Protein AF-A0A852JL37-F1 (afdb_monomer)

Structure (mmCIF, N/CA/C/O backbone):
data_AF-A0A852JL37-F1
#
_entry.id   AF-A0A852JL37-F1
#
loop_
_atom_site.group_PDB
_atom_site.id
_atom_site.type_symbol
_atom_site.label_atom_id
_atom_site.label_alt_id
_atom_site.label_comp_id
_atom_site.label_asym_id
_atom_site.label_entity_id
_atom_site.label_seq_id
_atom_site.pdbx_PDB_ins_code
_atom_site.Cartn_x
_atom_site.Cartn_y
_atom_site.Cartn_z
_atom_site.occupancy
_atom_site.B_iso_or_equiv
_atom_site.auth_seq_id
_atom_site.auth_comp_id
_atom_site.auth_asym_id
_atom_site.auth_atom_id
_atom_site.pdbx_PDB_model_num
ATOM 1 N N . ARG A 1 1 ? -36.881 -1.400 17.972 1.00 36.53 1 ARG A N 1
ATOM 2 C CA . ARG A 1 1 ? -36.675 -1.519 16.502 1.00 36.53 1 ARG A CA 1
ATOM 3 C C . ARG A 1 1 ? -35.227 -1.237 16.057 1.00 36.53 1 ARG A C 1
ATOM 5 O O . ARG A 1 1 ? -34.769 -1.927 15.163 1.00 36.53 1 ARG A O 1
ATOM 12 N N . ALA A 1 2 ? -34.463 -0.344 16.707 1.00 39.44 2 ALA A N 1
ATOM 13 C CA . ALA A 1 2 ? -33.041 -0.106 16.383 1.00 39.44 2 ALA A CA 1
ATOM 14 C C . ALA A 1 2 ? -32.060 -1.233 16.801 1.00 39.44 2 ALA A C 1
ATOM 16 O O . ALA A 1 2 ? -30.990 -1.357 16.216 1.00 39.44 2 ALA A O 1
ATOM 17 N N . ALA A 1 3 ? -32.424 -2.080 17.773 1.00 40.41 3 ALA A N 1
ATOM 18 C CA . ALA A 1 3 ? -31.550 -3.147 18.280 1.00 40.41 3 ALA A CA 1
ATOM 19 C C . ALA A 1 3 ? -31.385 -4.344 17.316 1.00 40.41 3 ALA A C 1
ATOM 21 O O . ALA A 1 3 ? -30.333 -4.973 17.297 1.00 40.41 3 ALA A O 1
ATOM 22 N N . VAL A 1 4 ? -32.386 -4.627 16.472 1.00 38.88 4 VAL A N 1
ATOM 23 C CA . VAL A 1 4 ? -32.347 -5.762 15.523 1.00 38.88 4 VAL A CA 1
ATOM 24 C C . VAL A 1 4 ? -31.473 -5.445 14.301 1.00 38.88 4 VAL A C 1
ATOM 26 O O . VAL A 1 4 ? -30.804 -6.325 13.769 1.00 38.88 4 VAL A O 1
ATOM 29 N N . ALA A 1 5 ? -31.371 -4.169 13.912 1.00 42.09 5 ALA A N 1
ATOM 30 C CA . ALA A 1 5 ? -30.506 -3.733 12.812 1.00 42.09 5 ALA A CA 1
ATOM 31 C C . ALA A 1 5 ? -29.001 -3.877 13.115 1.00 42.09 5 ALA A C 1
ATOM 33 O O . ALA A 1 5 ? -28.182 -3.803 12.206 1.00 42.09 5 ALA A O 1
ATOM 34 N N . ALA A 1 6 ? -28.625 -4.087 14.379 1.00 45.59 6 ALA A N 1
ATOM 35 C CA . ALA A 1 6 ? -27.233 -4.151 14.813 1.00 45.59 6 ALA A CA 1
ATOM 36 C C . ALA A 1 6 ? -26.686 -5.585 14.977 1.00 45.59 6 ALA A C 1
ATOM 38 O O . ALA A 1 6 ? -25.529 -5.746 15.380 1.00 45.59 6 ALA A O 1
ATOM 39 N N . MET A 1 7 ? -27.505 -6.600 14.666 1.00 40.81 7 MET A N 1
ATOM 40 C CA . MET A 1 7 ? -27.108 -8.016 14.591 1.00 40.81 7 MET A CA 1
ATOM 41 C C . MET A 1 7 ? -26.653 -8.430 13.185 1.00 40.81 7 MET A C 1
ATOM 43 O O . MET A 1 7 ? -25.938 -9.414 13.028 1.00 40.81 7 MET A O 1
ATOM 47 N N . VAL A 1 8 ? -27.023 -7.658 12.162 1.00 46.69 8 VAL A N 1
ATOM 48 C CA . VAL A 1 8 ? -26.608 -7.891 10.779 1.00 46.69 8 VAL A CA 1
ATOM 49 C C . VAL A 1 8 ? -25.359 -7.050 10.537 1.00 46.69 8 VAL A C 1
ATOM 51 O O . VAL A 1 8 ? -25.409 -5.821 10.588 1.00 46.69 8 VAL A O 1
ATOM 54 N N . GLY A 1 9 ? -24.212 -7.703 10.325 1.00 53.50 9 GLY A N 1
ATOM 55 C CA . GLY A 1 9 ? -23.002 -7.015 9.869 1.00 53.50 9 GLY A CA 1
ATOM 56 C C . GLY A 1 9 ? -23.312 -6.157 8.633 1.00 53.50 9 GLY A C 1
ATOM 57 O O . GLY A 1 9 ? -24.260 -6.464 7.909 1.00 53.50 9 GLY A O 1
ATOM 58 N N . PRO A 1 10 ? -22.555 -5.077 8.368 1.00 57.19 10 PRO A N 1
ATOM 59 C CA . PRO A 1 10 ? -22.881 -4.158 7.283 1.00 57.19 10 PRO A CA 1
ATOM 60 C C . PRO A 1 10 ? -23.116 -4.930 5.979 1.00 57.19 10 PRO A C 1
ATOM 62 O O . PRO A 1 10 ? -22.285 -5.752 5.569 1.00 57.19 10 PRO A O 1
ATOM 65 N N . GLY A 1 11 ? -24.268 -4.691 5.345 1.00 60.97 11 GLY A N 1
ATOM 66 C CA . GLY A 1 11 ? -24.626 -5.331 4.078 1.00 60.97 11 GLY A CA 1
ATOM 67 C C . GLY A 1 11 ? -23.532 -5.111 3.027 1.00 60.97 11 GLY A C 1
ATOM 68 O O . GLY A 1 11 ? -22.741 -4.171 3.140 1.00 60.97 11 GLY A O 1
ATOM 69 N N . ALA A 1 12 ? -23.464 -5.963 2.001 1.00 62.88 12 ALA A N 1
ATOM 70 C CA . ALA A 1 12 ? -22.441 -5.865 0.950 1.00 62.88 12 ALA A CA 1
ATOM 71 C C . ALA A 1 12 ? -22.336 -4.438 0.367 1.00 62.88 12 ALA A C 1
ATOM 73 O O . ALA A 1 12 ? -21.237 -3.922 0.183 1.00 62.88 12 ALA A O 1
ATOM 74 N N . LEU A 1 13 ? -23.472 -3.747 0.222 1.00 66.38 13 LEU A N 1
ATOM 75 C CA . LEU A 1 13 ? -23.543 -2.352 -0.219 1.00 66.38 13 LEU A CA 1
ATOM 76 C C . LEU A 1 13 ? -22.889 -1.356 0.761 1.00 66.38 13 LEU A C 1
ATOM 78 O O . LEU A 1 13 ? -22.204 -0.427 0.341 1.00 66.38 13 LEU A O 1
ATOM 82 N N . GLN A 1 14 ? -23.056 -1.539 2.075 1.00 68.62 14 GLN A N 1
ATOM 83 C CA . GLN A 1 14 ? -22.378 -0.714 3.086 1.00 68.62 14 GLN A CA 1
ATOM 84 C C . GLN A 1 14 ? -20.876 -1.001 3.147 1.00 68.62 14 GLN A C 1
ATOM 86 O O . GLN A 1 14 ? -20.100 -0.081 3.392 1.00 68.62 14 GLN A O 1
ATOM 91 N N . ARG A 1 15 ? -20.456 -2.252 2.916 1.00 71.12 15 ARG A N 1
ATOM 92 C CA . ARG A 1 15 ? -19.035 -2.610 2.791 1.00 71.12 15 ARG A CA 1
ATOM 93 C C . ARG A 1 15 ? -18.413 -1.992 1.539 1.00 71.12 15 ARG A C 1
ATOM 95 O O . ARG A 1 15 ? -17.358 -1.381 1.652 1.00 71.12 15 ARG A O 1
ATOM 102 N N . ALA A 1 16 ? -19.097 -2.044 0.397 1.00 72.06 16 ALA A N 1
ATOM 103 C CA . ALA A 1 16 ? -18.641 -1.432 -0.852 1.00 72.06 16 ALA A CA 1
ATOM 104 C C . ALA A 1 16 ? -18.516 0.097 -0.747 1.00 72.06 16 ALA A C 1
ATOM 106 O O . ALA A 1 16 ? -17.517 0.668 -1.173 1.00 72.06 16 ALA A O 1
ATOM 107 N N . ARG A 1 17 ? -19.463 0.766 -0.074 1.00 79.12 17 ARG A N 1
ATOM 108 C CA . ARG A 1 17 ? -19.390 2.215 0.192 1.00 79.12 17 ARG A CA 1
ATOM 109 C C . ARG A 1 17 ? -18.148 2.638 0.975 1.00 79.12 17 ARG A C 1
ATOM 111 O O . ARG A 1 17 ? -17.781 3.809 0.913 1.00 79.12 17 ARG A O 1
ATOM 118 N N . ARG A 1 18 ? -17.484 1.719 1.692 1.00 79.81 18 ARG A N 1
ATOM 119 C CA . ARG A 1 18 ? -16.237 2.047 2.394 1.00 79.81 18 ARG A CA 1
ATOM 120 C C . ARG A 1 18 ? -15.115 2.412 1.430 1.00 79.81 18 ARG A C 1
ATOM 122 O O . ARG A 1 18 ? -14.348 3.311 1.760 1.00 79.81 18 ARG A O 1
ATOM 129 N N . LEU A 1 19 ? -15.076 1.777 0.258 1.00 85.06 19 LEU A N 1
ATOM 130 C CA . LEU A 1 19 ? -14.076 2.012 -0.786 1.00 85.06 19 LEU A CA 1
ATOM 131 C C . LEU A 1 19 ? -14.217 3.392 -1.435 1.00 85.06 19 LEU A C 1
ATOM 133 O O . LEU A 1 19 ? -13.226 3.972 -1.856 1.00 85.06 19 LEU A O 1
ATOM 137 N N . CYS A 1 20 ? -15.433 3.940 -1.471 1.00 86.31 20 CYS A N 1
ATOM 138 C CA . CYS A 1 20 ? -15.702 5.261 -2.043 1.00 86.31 20 CYS A CA 1
ATOM 139 C C . CYS A 1 20 ? -15.251 6.422 -1.140 1.00 86.31 20 CYS A C 1
ATOM 141 O O . CYS A 1 20 ? -15.388 7.583 -1.519 1.00 86.31 20 CYS A O 1
ATOM 143 N N . HIS A 1 21 ? -14.756 6.142 0.068 1.00 93.19 21 HIS A N 1
ATOM 144 C CA . HIS A 1 21 ? -14.154 7.167 0.910 1.00 93.19 21 HIS A CA 1
ATOM 145 C C . HIS A 1 21 ? -12.790 7.578 0.342 1.00 93.19 21 HIS A C 1
ATOM 147 O O . HIS A 1 21 ? -12.051 6.745 -0.181 1.00 93.19 21 HIS A O 1
ATOM 153 N N . TRP A 1 22 ? -12.438 8.858 0.479 1.00 94.88 22 TRP A N 1
ATOM 154 C CA . TRP A 1 22 ? -11.210 9.418 -0.095 1.00 94.88 22 TRP A CA 1
ATOM 155 C C . TRP A 1 22 ? -9.950 8.663 0.350 1.00 94.88 22 TRP A C 1
ATOM 157 O O . TRP A 1 22 ? -9.051 8.455 -0.453 1.00 94.88 22 TRP A O 1
ATOM 167 N N . GLY A 1 23 ? -9.904 8.201 1.605 1.00 95.25 23 GLY A N 1
ATOM 168 C CA . GLY A 1 23 ? -8.757 7.471 2.149 1.00 95.25 23 GLY A CA 1
ATOM 169 C C . GLY A 1 23 ? -8.463 6.182 1.372 1.00 95.25 23 GLY A C 1
ATOM 170 O O . GLY A 1 23 ? -7.384 6.076 0.790 1.00 95.25 23 GLY A O 1
ATOM 171 N N . PRO A 1 24 ? -9.413 5.229 1.300 1.00 95.56 24 PRO A N 1
ATOM 172 C CA . PRO A 1 24 ? -9.244 4.041 0.479 1.00 95.56 24 PRO A CA 1
ATOM 173 C C . PRO A 1 24 ? -9.043 4.291 -1.004 1.00 95.56 24 PRO A C 1
ATOM 175 O O . PRO A 1 24 ? -8.209 3.627 -1.612 1.00 95.56 24 PRO A O 1
ATOM 178 N N . ALA A 1 25 ? -9.753 5.265 -1.574 1.00 95.56 25 ALA A N 1
ATOM 179 C CA . ALA A 1 25 ? -9.581 5.620 -2.975 1.00 95.56 25 ALA A CA 1
ATOM 180 C C . ALA A 1 25 ? -8.136 6.057 -3.273 1.00 95.56 25 ALA A C 1
ATOM 182 O O . ALA A 1 25 ? -7.526 5.556 -4.213 1.00 95.56 25 ALA A O 1
ATOM 183 N N . VAL A 1 26 ? -7.559 6.930 -2.438 1.00 96.56 26 VAL A N 1
ATOM 184 C CA . VAL A 1 26 ? -6.172 7.395 -2.591 1.00 96.56 26 VAL A CA 1
ATOM 185 C C . VAL A 1 26 ? -5.177 6.259 -2.354 1.00 96.56 26 VAL A C 1
ATOM 187 O O . VAL A 1 26 ? -4.271 6.079 -3.162 1.00 96.56 26 VAL A O 1
ATOM 190 N N . ALA A 1 27 ? -5.348 5.465 -1.293 1.00 96.38 27 ALA A N 1
ATOM 191 C CA . ALA A 1 27 ? -4.437 4.360 -0.990 1.00 96.38 27 ALA A CA 1
ATOM 192 C C . ALA A 1 27 ? -4.386 3.331 -2.133 1.00 96.38 27 ALA A C 1
ATOM 194 O O . ALA A 1 27 ? -3.305 2.948 -2.579 1.00 96.38 27 ALA A O 1
ATOM 195 N N . LEU A 1 28 ? -5.550 2.929 -2.654 1.00 96.81 28 LEU A N 1
ATOM 196 C CA . LEU A 1 28 ? -5.641 1.995 -3.776 1.00 96.81 28 LEU A CA 1
ATOM 197 C C . LEU A 1 28 ? -5.102 2.599 -5.075 1.00 96.81 28 LEU A C 1
ATOM 199 O O . LEU A 1 28 ? -4.439 1.891 -5.827 1.00 96.81 28 LEU A O 1
ATOM 203 N N . ALA A 1 29 ? -5.327 3.893 -5.324 1.00 97.25 29 ALA A N 1
ATOM 204 C CA . ALA A 1 29 ? -4.766 4.577 -6.486 1.00 97.25 29 ALA A CA 1
ATOM 205 C C . ALA A 1 29 ? -3.231 4.607 -6.445 1.00 97.25 29 ALA A C 1
ATOM 207 O O . ALA A 1 29 ? -2.596 4.301 -7.449 1.00 97.25 29 ALA A O 1
ATOM 208 N N . VAL A 1 30 ? -2.626 4.904 -5.290 1.00 97.94 30 VAL A N 1
ATOM 209 C CA . VAL A 1 30 ? -1.162 4.886 -5.128 1.00 97.94 30 VAL A CA 1
ATOM 210 C C . VAL A 1 30 ? -0.605 3.481 -5.349 1.00 97.94 30 VAL A C 1
ATOM 212 O O . VAL A 1 30 ? 0.342 3.322 -6.116 1.00 97.94 30 VAL A O 1
ATOM 215 N N . VAL A 1 31 ? -1.211 2.453 -4.741 1.00 97.69 31 VAL A N 1
ATOM 216 C CA . VAL A 1 31 ? -0.789 1.057 -4.948 1.00 97.69 31 VAL A CA 1
ATOM 217 C C . VAL A 1 31 ? -0.899 0.676 -6.423 1.00 97.69 31 VAL A C 1
ATOM 219 O O . VAL A 1 31 ? 0.049 0.115 -6.970 1.00 97.69 31 VAL A O 1
ATOM 222 N N . ALA A 1 32 ? -2.009 1.012 -7.085 1.00 97.44 32 ALA A N 1
ATOM 223 C CA . ALA A 1 32 ? -2.225 0.709 -8.495 1.00 97.44 32 ALA A CA 1
ATOM 224 C C . ALA A 1 32 ? -1.207 1.414 -9.402 1.00 97.44 32 ALA A C 1
ATOM 226 O O . ALA A 1 32 ? -0.603 0.760 -10.243 1.00 97.44 32 ALA A O 1
ATOM 227 N N . VAL A 1 33 ? -0.966 2.715 -9.209 1.00 98.25 33 VAL A N 1
ATOM 228 C CA . VAL A 1 33 ? -0.002 3.478 -10.018 1.00 98.25 33 VAL A CA 1
ATOM 229 C C . VAL A 1 33 ? 1.419 2.958 -9.811 1.00 98.25 33 VAL A C 1
ATOM 231 O O . VAL A 1 33 ? 2.106 2.669 -10.786 1.00 98.25 33 VAL A O 1
ATOM 234 N N . CYS A 1 34 ? 1.866 2.785 -8.565 1.00 98.25 34 CYS A N 1
ATOM 235 C CA . CYS A 1 34 ? 3.219 2.304 -8.290 1.00 98.25 34 CYS A CA 1
ATOM 236 C C . CYS A 1 34 ? 3.440 0.880 -8.821 1.00 98.25 34 CYS A C 1
ATOM 238 O O . CYS A 1 34 ? 4.458 0.621 -9.457 1.00 98.25 34 CYS A O 1
ATOM 240 N N . SER A 1 35 ? 2.497 -0.040 -8.591 1.00 97.56 35 SER A N 1
ATOM 241 C CA . SER A 1 35 ? 2.636 -1.434 -9.042 1.00 97.56 35 SER A CA 1
ATOM 242 C C . SER A 1 35 ? 2.526 -1.569 -10.559 1.00 97.56 35 SER A C 1
ATOM 244 O O . SER A 1 35 ? 3.380 -2.213 -11.163 1.00 97.56 35 SER A O 1
ATOM 246 N N . ALA A 1 36 ? 1.544 -0.925 -11.198 1.00 97.44 36 ALA A N 1
ATOM 247 C CA . ALA A 1 36 ? 1.359 -1.016 -12.644 1.00 97.44 36 ALA A CA 1
ATOM 248 C C . ALA A 1 36 ? 2.539 -0.408 -13.408 1.00 97.44 36 ALA A C 1
ATOM 250 O O . ALA A 1 36 ? 3.038 -1.033 -14.341 1.00 97.44 36 ALA A O 1
ATOM 251 N N . THR A 1 37 ? 3.032 0.764 -12.989 1.00 97.62 37 THR A N 1
ATOM 252 C CA . THR A 1 37 ? 4.205 1.377 -13.625 1.00 97.62 37 THR A CA 1
ATOM 253 C C . THR A 1 37 ? 5.457 0.537 -13.384 1.00 97.62 37 THR A C 1
ATOM 255 O O . THR A 1 37 ? 6.219 0.326 -14.317 1.00 97.62 37 THR A O 1
ATOM 258 N N . ALA A 1 38 ? 5.665 -0.019 -12.181 1.00 97.56 38 ALA A N 1
ATOM 259 C CA . ALA A 1 38 ? 6.830 -0.872 -11.913 1.00 97.56 38 ALA A CA 1
ATOM 260 C C . ALA A 1 38 ? 6.799 -2.170 -12.734 1.00 97.56 38 ALA A C 1
ATOM 262 O O . ALA A 1 38 ? 7.832 -2.611 -13.230 1.00 97.56 38 ALA A O 1
ATOM 263 N N . MET A 1 39 ? 5.617 -2.768 -12.906 1.00 96.06 39 MET A N 1
ATOM 264 C CA . MET A 1 39 ? 5.428 -3.938 -13.763 1.00 96.06 39 MET A CA 1
ATOM 265 C C . MET A 1 39 ? 5.637 -3.606 -15.242 1.00 96.06 39 MET A C 1
ATOM 267 O O . MET A 1 39 ? 6.244 -4.404 -15.950 1.00 96.06 39 MET A O 1
ATOM 271 N N . ALA A 1 40 ? 5.161 -2.448 -15.708 1.00 94.69 40 ALA A N 1
ATOM 272 C CA . ALA A 1 40 ? 5.384 -1.990 -17.076 1.00 94.69 40 ALA A CA 1
ATOM 273 C C . ALA A 1 40 ? 6.876 -1.743 -17.342 1.00 94.69 40 ALA A C 1
ATOM 275 O O . ALA A 1 40 ? 7.410 -2.268 -18.316 1.00 94.69 40 ALA A O 1
ATOM 276 N N . ASP A 1 41 ? 7.563 -1.040 -16.439 1.00 93.94 41 ASP A N 1
ATOM 277 C CA . ASP A 1 41 ? 9.006 -0.805 -16.522 1.00 93.94 41 ASP A CA 1
ATOM 278 C C . ASP A 1 41 ? 9.780 -2.128 -16.529 1.00 93.94 41 ASP A C 1
ATOM 280 O O . ASP A 1 41 ? 10.600 -2.349 -17.420 1.00 93.94 41 ASP A O 1
ATOM 284 N N . ALA A 1 42 ? 9.451 -3.054 -15.621 1.00 93.06 42 ALA A N 1
ATOM 285 C CA . ALA A 1 42 ? 10.048 -4.388 -15.561 1.00 93.06 42 ALA A CA 1
ATOM 286 C C . ALA A 1 42 ? 9.813 -5.230 -16.826 1.00 93.06 42 ALA A C 1
ATOM 288 O O . ALA A 1 42 ? 10.706 -5.964 -17.235 1.00 93.06 42 ALA A O 1
ATOM 289 N N . ALA A 1 43 ? 8.628 -5.150 -17.436 1.00 91.25 43 ALA A N 1
ATOM 290 C CA . ALA A 1 43 ? 8.273 -5.974 -18.590 1.00 91.25 43 ALA A CA 1
ATOM 291 C C . ALA A 1 43 ? 8.780 -5.412 -19.926 1.00 91.25 43 ALA A C 1
ATOM 293 O O . ALA A 1 43 ? 9.030 -6.186 -20.849 1.00 91.25 43 ALA A O 1
ATOM 294 N N . LEU A 1 44 ? 8.883 -4.085 -20.051 1.00 89.06 44 LEU A N 1
ATOM 295 C CA . LEU A 1 44 ? 9.105 -3.420 -21.338 1.00 89.06 44 LEU A CA 1
ATOM 296 C C . LEU A 1 44 ? 10.506 -2.827 -21.497 1.00 89.06 44 LEU A C 1
ATOM 298 O O . LEU A 1 44 ? 11.047 -2.846 -22.602 1.00 89.06 44 LEU A O 1
ATOM 302 N N . TRP A 1 45 ? 11.078 -2.263 -20.431 1.00 86.56 45 TRP A N 1
ATOM 303 C CA . TRP A 1 45 ? 12.257 -1.388 -20.540 1.00 86.56 45 TRP A CA 1
ATOM 304 C C . TRP A 1 45 ? 13.404 -1.746 -19.605 1.00 86.56 45 TRP A C 1
ATOM 306 O O . TRP A 1 45 ? 14.520 -1.253 -19.795 1.00 86.56 45 TRP A O 1
ATOM 316 N N . TYR A 1 46 ? 13.140 -2.577 -18.608 1.00 85.06 46 TYR A N 1
ATOM 317 C CA . TYR A 1 46 ? 14.122 -3.077 -17.665 1.00 85.06 46 TYR A CA 1
ATOM 318 C C . TYR A 1 46 ? 14.376 -4.579 -17.874 1.00 85.06 46 TYR A C 1
ATOM 320 O O . TYR A 1 46 ? 13.915 -5.164 -18.850 1.00 85.06 46 TYR A O 1
ATOM 328 N N . TRP A 1 47 ? 15.198 -5.164 -16.996 1.00 81.94 47 TRP A N 1
ATOM 329 C CA . TRP A 1 47 ? 15.751 -6.520 -17.043 1.00 81.94 47 TRP A CA 1
ATOM 330 C C . TRP A 1 47 ? 14.852 -7.542 -17.777 1.00 81.94 47 TRP A C 1
ATOM 332 O O . TRP A 1 47 ? 13.783 -7.883 -17.267 1.00 81.94 47 TRP A O 1
ATOM 342 N N . PRO A 1 48 ? 15.299 -8.086 -18.930 1.00 84.62 48 PRO A N 1
ATOM 343 C CA . PRO A 1 48 ? 14.492 -8.975 -19.763 1.00 84.62 48 PRO A CA 1
ATOM 344 C C . PRO A 1 48 ? 13.904 -10.188 -19.025 1.00 84.62 48 PRO A C 1
ATOM 346 O O . PRO A 1 48 ? 14.618 -10.911 -18.319 1.00 84.62 48 PRO A O 1
ATOM 349 N N . LEU A 1 49 ? 12.604 -10.435 -19.229 1.00 87.69 49 LEU A N 1
ATOM 350 C CA . LEU A 1 49 ? 11.846 -11.501 -18.556 1.00 87.69 49 LEU A CA 1
ATOM 351 C C . LEU A 1 49 ? 12.288 -12.920 -18.938 1.00 87.69 49 LEU A C 1
ATOM 353 O O . LEU A 1 49 ? 12.077 -13.845 -18.163 1.00 87.69 49 LEU A O 1
ATOM 357 N N . ASP A 1 50 ? 12.915 -13.106 -20.097 1.00 86.38 50 ASP A N 1
ATOM 358 C CA . ASP A 1 50 ? 13.470 -14.392 -20.538 1.00 86.38 50 ASP A CA 1
ATOM 359 C C . ASP A 1 50 ? 14.679 -14.838 -19.706 1.00 86.38 50 ASP A C 1
ATOM 361 O O . ASP A 1 50 ? 15.027 -16.018 -19.679 1.00 86.38 50 ASP A O 1
ATOM 365 N N . THR A 1 51 ? 15.302 -13.911 -18.983 1.00 92.38 51 THR A N 1
ATOM 366 C CA . THR A 1 51 ? 16.335 -14.250 -18.010 1.00 92.38 51 THR A CA 1
ATOM 367 C C . THR A 1 51 ? 15.706 -14.667 -16.680 1.00 92.38 51 THR A C 1
ATOM 369 O O . THR A 1 51 ? 14.704 -14.099 -16.236 1.00 92.38 51 THR A O 1
ATOM 372 N N . ALA A 1 52 ? 16.342 -15.610 -15.978 1.00 93.31 52 ALA A N 1
ATOM 373 C CA . ALA A 1 52 ? 15.885 -16.040 -14.656 1.00 93.31 52 ALA A CA 1
ATOM 374 C C . ALA A 1 52 ? 15.776 -14.863 -13.666 1.00 93.31 52 ALA A C 1
ATOM 376 O O . ALA A 1 52 ? 14.801 -14.769 -12.926 1.00 93.31 52 ALA A O 1
ATOM 377 N N . GLY A 1 53 ? 16.737 -13.931 -13.692 1.00 91.94 53 GLY A N 1
ATOM 378 C CA . GLY A 1 53 ? 16.730 -12.750 -12.824 1.00 91.94 53 GLY A CA 1
ATOM 379 C C . GLY A 1 53 ? 15.558 -11.801 -13.095 1.00 91.94 53 GLY A C 1
ATOM 380 O O . GLY A 1 53 ? 14.868 -11.409 -12.154 1.00 91.94 53 GLY A O 1
ATOM 381 N N . GLY A 1 54 ? 15.277 -11.490 -14.366 1.00 91.81 54 GLY A N 1
ATOM 382 C CA . GLY A 1 54 ? 14.137 -10.650 -14.750 1.00 91.81 54 GLY A CA 1
ATOM 383 C C . GLY A 1 54 ? 12.794 -11.285 -14.381 1.00 91.81 54 GLY A C 1
ATOM 384 O O . GLY A 1 54 ? 11.941 -10.628 -13.780 1.00 91.81 54 GLY A O 1
ATOM 385 N N . SER A 1 55 ? 12.642 -12.590 -14.636 1.00 93.81 55 SER A N 1
ATOM 386 C CA . SER A 1 55 ? 11.471 -13.367 -14.211 1.00 93.81 55 SER A CA 1
ATOM 387 C C . SER A 1 55 ? 11.264 -13.339 -12.690 1.00 93.81 55 SER A C 1
ATOM 389 O O . SER A 1 55 ? 10.161 -13.051 -12.224 1.00 93.81 55 SER A O 1
ATOM 391 N N . VAL A 1 56 ? 12.316 -13.585 -11.899 1.00 95.38 56 VAL A N 1
ATOM 392 C CA . VAL A 1 56 ? 12.242 -13.546 -10.426 1.00 95.38 56 VAL A CA 1
ATOM 393 C C . VAL A 1 56 ? 11.858 -12.152 -9.930 1.00 95.38 56 VAL A C 1
ATOM 395 O O . VAL A 1 56 ? 10.977 -12.032 -9.078 1.00 95.38 56 VAL A O 1
ATOM 398 N N . ASN A 1 57 ? 12.457 -11.097 -10.488 1.00 94.62 57 ASN A N 1
ATOM 399 C CA . ASN A 1 57 ? 12.117 -9.714 -10.153 1.00 94.62 57 ASN A CA 1
ATOM 400 C C . ASN A 1 57 ? 10.629 -9.416 -10.410 1.00 94.62 57 ASN A C 1
ATOM 402 O O . ASN A 1 57 ? 9.955 -8.849 -9.551 1.00 94.62 57 ASN A O 1
ATOM 406 N N . PHE A 1 58 ? 10.092 -9.848 -11.553 1.00 95.50 58 PHE A N 1
ATOM 407 C CA . PHE A 1 58 ? 8.685 -9.643 -11.902 1.00 95.50 58 PHE A CA 1
ATOM 408 C C . PHE A 1 58 ? 7.726 -10.412 -10.982 1.00 95.50 58 PHE A C 1
ATOM 410 O O . PHE A 1 58 ? 6.747 -9.849 -10.489 1.00 95.50 58 PHE A O 1
ATOM 417 N N . VAL A 1 59 ? 8.029 -11.680 -10.680 1.00 96.62 59 VAL A N 1
ATOM 418 C CA . VAL A 1 59 ? 7.251 -12.485 -9.721 1.00 96.62 59 VAL A CA 1
ATOM 419 C C . VAL A 1 59 ? 7.273 -11.852 -8.330 1.00 96.62 59 VAL A C 1
ATOM 421 O O . VAL A 1 59 ? 6.247 -11.810 -7.651 1.00 96.62 59 VAL A O 1
ATOM 424 N N . MET A 1 60 ? 8.413 -11.303 -7.913 1.00 96.50 60 MET A N 1
ATOM 425 C CA . MET A 1 60 ? 8.536 -10.604 -6.638 1.00 96.50 60 MET A CA 1
ATOM 426 C C . MET A 1 60 ? 7.646 -9.349 -6.580 1.00 96.50 60 MET A C 1
ATOM 428 O O . MET A 1 60 ? 6.981 -9.139 -5.567 1.00 96.50 60 MET A O 1
ATOM 432 N N . LEU A 1 61 ? 7.542 -8.564 -7.661 1.00 96.56 61 LEU A N 1
ATOM 433 C CA . LEU A 1 61 ? 6.628 -7.408 -7.738 1.00 96.56 61 LEU A CA 1
ATOM 434 C C . LEU A 1 61 ? 5.153 -7.807 -7.640 1.00 96.56 61 LEU A C 1
ATOM 436 O O . LEU A 1 61 ? 4.375 -7.160 -6.929 1.00 96.56 61 LEU A O 1
ATOM 440 N N . LEU A 1 62 ? 4.768 -8.887 -8.324 1.00 97.06 62 LEU A N 1
ATOM 441 C CA . LEU A 1 62 ? 3.424 -9.452 -8.212 1.00 97.06 62 LEU A CA 1
AT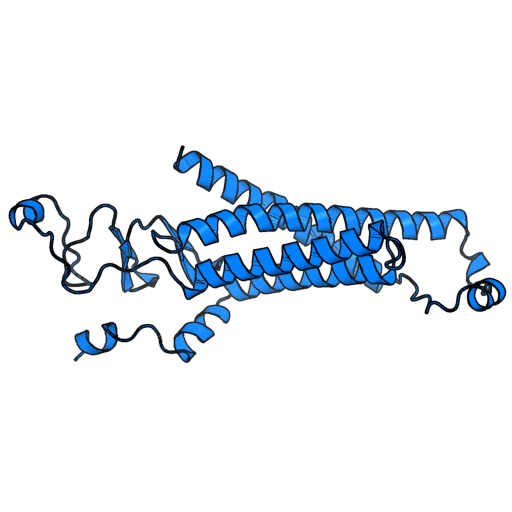OM 442 C C . LEU A 1 62 ? 3.135 -9.879 -6.772 1.00 97.06 62 LEU A C 1
ATOM 444 O O . LEU A 1 62 ? 2.097 -9.519 -6.217 1.00 97.06 62 LEU A O 1
ATOM 448 N N . ASN A 1 63 ? 4.078 -10.584 -6.144 1.00 97.88 63 ASN A N 1
ATOM 449 C CA . ASN A 1 63 ? 3.950 -11.033 -4.764 1.00 97.88 63 ASN A CA 1
ATOM 450 C C . ASN A 1 63 ? 3.789 -9.858 -3.786 1.00 97.88 63 ASN A C 1
ATOM 452 O O . ASN A 1 63 ? 2.874 -9.879 -2.963 1.00 97.88 63 ASN A O 1
ATOM 456 N N . TRP A 1 64 ? 4.605 -8.803 -3.902 1.00 97.75 64 TRP A N 1
ATOM 457 C CA . TRP A 1 64 ? 4.438 -7.596 -3.086 1.00 97.75 64 TRP A CA 1
ATOM 458 C C . TRP A 1 64 ? 3.043 -6.995 -3.246 1.00 97.75 64 TRP A C 1
ATOM 460 O O . TRP A 1 64 ? 2.371 -6.733 -2.249 1.00 97.75 64 TRP A O 1
ATOM 470 N N . THR A 1 65 ? 2.582 -6.829 -4.487 1.00 97.75 65 THR A N 1
ATOM 471 C CA . THR A 1 65 ? 1.273 -6.235 -4.792 1.00 97.75 65 THR A CA 1
ATOM 472 C C . THR A 1 65 ? 0.135 -7.049 -4.174 1.00 97.75 65 THR A C 1
ATOM 474 O O . THR A 1 65 ? -0.733 -6.490 -3.501 1.00 97.75 65 THR A O 1
ATOM 477 N N . VAL A 1 66 ? 0.166 -8.376 -4.328 1.00 98.25 66 VAL A N 1
ATOM 478 C CA . VAL A 1 66 ? -0.835 -9.284 -3.748 1.00 98.25 66 VAL A CA 1
ATOM 479 C C . VAL A 1 66 ? -0.823 -9.210 -2.224 1.00 98.25 66 VAL A C 1
ATOM 481 O O . VAL A 1 66 ? -1.880 -9.050 -1.614 1.00 98.25 66 VAL A O 1
ATOM 484 N N . MET A 1 67 ? 0.352 -9.271 -1.598 1.00 98.31 67 MET A N 1
ATOM 485 C CA . MET A 1 67 ? 0.478 -9.252 -0.139 1.00 98.31 67 MET A CA 1
ATOM 486 C C . MET A 1 67 ? 0.042 -7.912 0.468 1.00 98.31 67 MET A C 1
ATOM 488 O O . MET A 1 67 ? -0.623 -7.900 1.509 1.00 98.31 67 MET A O 1
ATOM 492 N N . ILE A 1 68 ? 0.362 -6.788 -0.182 1.00 98.44 68 ILE A N 1
ATOM 493 C CA . ILE A 1 68 ? -0.080 -5.447 0.228 1.00 98.44 68 ILE A CA 1
ATOM 494 C C . ILE A 1 68 ? -1.604 -5.349 0.143 1.00 98.44 68 ILE A C 1
ATOM 496 O O . ILE A 1 68 ? -2.245 -4.987 1.130 1.00 98.44 68 ILE A O 1
ATOM 500 N N . LEU A 1 69 ? -2.195 -5.710 -1.001 1.00 97.94 69 LEU A N 1
ATOM 501 C CA . LEU A 1 69 ? -3.645 -5.644 -1.199 1.00 97.94 69 LEU A CA 1
ATOM 502 C C . LEU A 1 69 ? -4.390 -6.584 -0.249 1.00 97.94 69 LEU A C 1
ATOM 504 O O . LEU A 1 69 ? -5.378 -6.174 0.356 1.00 97.94 69 LEU A O 1
ATOM 508 N N . TYR A 1 70 ? -3.901 -7.810 -0.058 1.00 97.94 70 TYR A N 1
ATOM 509 C CA . TYR A 1 70 ? -4.489 -8.772 0.872 1.00 97.94 70 TYR A CA 1
ATOM 510 C C . TYR A 1 70 ? -4.551 -8.213 2.297 1.00 97.94 70 TYR A C 1
ATOM 512 O O . TYR A 1 70 ? -5.618 -8.194 2.912 1.00 97.94 70 TYR A O 1
ATOM 520 N N . ASN A 1 71 ? -3.431 -7.702 2.815 1.00 98.00 71 ASN A N 1
ATOM 521 C CA . ASN A 1 71 ? -3.382 -7.151 4.168 1.00 98.00 71 ASN A CA 1
ATOM 522 C C . ASN A 1 71 ? -4.207 -5.866 4.298 1.00 98.00 71 ASN A C 1
ATOM 524 O O . ASN A 1 71 ? -4.906 -5.685 5.295 1.00 98.00 71 ASN A O 1
ATOM 528 N N . TYR A 1 72 ? -4.201 -5.015 3.273 1.00 97.38 72 TYR A N 1
ATOM 529 C CA . TYR A 1 72 ? -5.005 -3.800 3.233 1.00 97.38 72 TYR A CA 1
ATOM 530 C C . TYR A 1 72 ? -6.515 -4.100 3.258 1.00 97.38 72 TYR A C 1
ATOM 532 O O . TYR A 1 72 ? -7.256 -3.549 4.078 1.00 97.38 72 TYR A O 1
ATOM 540 N N . PHE A 1 73 ? -6.983 -5.030 2.419 1.00 96.12 73 PHE A N 1
ATOM 541 C CA . PHE A 1 73 ? -8.388 -5.437 2.389 1.00 96.12 73 PHE A CA 1
ATOM 542 C C . PHE A 1 73 ? -8.797 -6.233 3.626 1.00 96.12 73 PHE A C 1
ATOM 544 O O . PHE A 1 73 ? -9.899 -6.023 4.132 1.00 96.12 73 PHE A O 1
ATOM 551 N N . SER A 1 74 ? -7.921 -7.086 4.162 1.00 95.06 74 SER A N 1
ATOM 552 C CA . SER A 1 74 ? -8.148 -7.748 5.451 1.00 95.06 74 SER A CA 1
ATOM 553 C C . SER A 1 74 ? -8.337 -6.707 6.557 1.00 95.06 74 SER A C 1
ATOM 555 O O . SER A 1 74 ? -9.337 -6.736 7.280 1.00 95.06 74 SER A O 1
ATOM 557 N N . ALA A 1 75 ? -7.458 -5.697 6.612 1.00 95.12 75 ALA A N 1
ATOM 558 C CA . ALA A 1 75 ? -7.558 -4.623 7.590 1.00 95.12 75 ALA A CA 1
ATOM 559 C C . ALA A 1 75 ? -8.881 -3.844 7.477 1.00 95.12 75 ALA A C 1
ATOM 561 O O . ALA A 1 75 ? -9.503 -3.492 8.484 1.00 95.12 75 ALA A O 1
ATOM 562 N N . MET A 1 76 ? -9.345 -3.617 6.250 1.00 93.81 76 MET A N 1
ATOM 563 C CA . MET A 1 76 ? -10.583 -2.902 5.965 1.00 93.81 76 MET A CA 1
ATOM 564 C C . MET A 1 76 ? -11.847 -3.718 6.265 1.00 93.81 76 MET A C 1
ATOM 566 O O . MET A 1 76 ? -12.766 -3.197 6.904 1.00 93.81 76 MET A O 1
ATOM 570 N N . PHE A 1 77 ? -11.925 -4.964 5.789 1.00 91.88 77 PHE A N 1
ATOM 571 C CA . PHE A 1 77 ? -13.176 -5.726 5.722 1.00 91.88 77 PHE A CA 1
ATOM 572 C C . PHE A 1 77 ? -13.394 -6.707 6.869 1.00 91.88 77 PHE A C 1
ATOM 574 O O . PHE A 1 77 ? -14.549 -6.881 7.261 1.00 91.88 77 PHE A O 1
ATOM 581 N N . VAL A 1 78 ? -12.337 -7.302 7.435 1.00 90.38 78 VAL A N 1
ATOM 582 C CA . VAL A 1 78 ? -12.457 -8.081 8.684 1.00 90.38 78 VAL A CA 1
ATOM 583 C C . VAL A 1 78 ? -12.895 -7.141 9.807 1.00 90.38 78 VAL A C 1
ATOM 585 O O . VAL A 1 78 ? -13.802 -7.437 10.584 1.00 90.38 78 VAL A O 1
ATOM 588 N N . GLY A 1 79 ? -12.319 -5.938 9.806 1.00 85.56 79 GLY A N 1
ATOM 589 C CA . GLY A 1 79 ? -12.630 -4.889 10.758 1.00 85.56 79 GLY A CA 1
ATOM 590 C C . GLY A 1 79 ? -12.038 -5.137 12.144 1.00 85.56 79 GLY A C 1
ATOM 591 O O . GLY A 1 79 ? -11.313 -6.099 12.375 1.00 85.56 79 GLY A O 1
ATOM 592 N N . PRO A 1 80 ? -12.306 -4.236 13.093 1.00 92.69 80 PRO A N 1
ATOM 593 C CA . PRO A 1 80 ? -11.528 -4.163 14.326 1.00 92.69 80 PRO A CA 1
ATOM 594 C C . PRO A 1 80 ? -11.895 -5.209 15.385 1.00 92.69 80 PRO A C 1
ATOM 596 O O . PRO A 1 80 ? -11.184 -5.348 16.377 1.00 92.69 80 PRO A O 1
ATOM 599 N N . GLY A 1 81 ? -13.016 -5.912 15.217 1.00 93.25 81 GLY A N 1
ATOM 600 C CA . GLY A 1 81 ? -13.671 -6.653 16.290 1.00 93.25 81 GLY A CA 1
ATOM 601 C C . GLY A 1 81 ? -14.466 -5.721 17.206 1.00 93.25 81 GLY A C 1
ATOM 602 O O . GLY A 1 81 ? -13.915 -4.979 18.023 1.00 93.25 81 GLY A O 1
ATOM 603 N N . TYR A 1 82 ? -15.790 -5.749 17.073 1.00 93.56 82 TYR A N 1
ATOM 604 C CA . TYR A 1 82 ? -16.687 -4.972 17.929 1.00 93.56 82 TYR A CA 1
ATOM 605 C C . TYR A 1 82 ? -17.070 -5.760 19.178 1.00 93.56 82 TYR A C 1
ATOM 607 O O . TYR A 1 82 ? -17.240 -6.975 19.123 1.00 93.56 82 TYR A O 1
ATOM 615 N N . VAL A 1 83 ? -17.277 -5.052 20.288 1.00 93.94 83 VAL A N 1
ATOM 616 C CA . VAL A 1 83 ? -17.859 -5.653 21.492 1.00 93.94 83 VAL A CA 1
ATOM 617 C C . VAL A 1 83 ? -19.286 -6.129 21.153 1.00 93.94 83 VAL A C 1
ATOM 619 O O . VAL A 1 83 ? -20.035 -5.367 20.511 1.00 93.94 83 VAL A O 1
ATOM 622 N N . PRO A 1 84 ? -19.669 -7.367 21.528 1.00 92.19 84 PRO A N 1
ATOM 623 C CA . PRO A 1 84 ? -21.039 -7.847 21.384 1.00 92.19 84 PRO A CA 1
ATOM 624 C C . PRO A 1 84 ? -22.032 -6.907 22.072 1.00 92.19 84 PRO A C 1
ATOM 626 O O . PRO A 1 84 ? -21.734 -6.311 23.108 1.00 92.19 84 PRO A O 1
ATOM 629 N N . LEU A 1 85 ? -23.218 -6.741 21.489 1.00 89.00 85 LEU A N 1
ATOM 630 C CA . LEU A 1 85 ? -24.255 -5.936 22.134 1.00 89.00 85 LEU A CA 1
ATOM 631 C C . LEU A 1 85 ? -24.773 -6.655 23.374 1.00 89.00 85 LEU A C 1
ATOM 633 O O . LEU A 1 85 ? -24.967 -7.865 23.345 1.00 89.00 85 LEU A O 1
ATOM 637 N N . GLY A 1 86 ? -24.982 -5.897 24.450 1.00 88.56 86 GLY A N 1
ATOM 638 C CA . GLY A 1 86 ? -25.355 -6.470 25.741 1.00 88.56 86 GLY A CA 1
ATOM 639 C C . GLY A 1 86 ? -24.223 -7.238 26.426 1.00 88.56 86 GLY A C 1
ATOM 640 O O . GLY A 1 86 ? -24.498 -7.989 27.351 1.00 88.56 86 GLY A O 1
ATOM 641 N N . TRP A 1 87 ? -22.965 -7.068 25.996 1.00 92.88 87 TRP A N 1
ATOM 642 C CA . TRP A 1 87 ? -21.833 -7.671 26.695 1.00 92.88 87 TRP A CA 1
ATOM 643 C C . TRP A 1 87 ? -21.783 -7.205 28.157 1.00 92.88 87 TRP A C 1
ATOM 645 O O . TRP A 1 87 ? -21.856 -6.004 28.453 1.00 92.88 87 TRP A O 1
ATOM 655 N N . THR A 1 88 ? -21.625 -8.175 29.050 1.00 91.19 88 THR A N 1
ATOM 656 C CA . THR A 1 88 ? -21.426 -8.005 30.489 1.00 91.19 88 THR A CA 1
ATOM 657 C C . THR A 1 88 ? -20.219 -8.834 30.922 1.00 91.19 88 THR A C 1
ATOM 659 O O . THR A 1 88 ? -19.929 -9.853 30.287 1.00 91.19 88 THR A O 1
ATOM 662 N N . PRO A 1 89 ? -19.505 -8.433 31.985 1.00 91.56 89 PRO A N 1
ATOM 663 C CA . PRO A 1 89 ? -18.473 -9.287 32.555 1.00 91.56 89 PRO A CA 1
ATOM 664 C C . PRO A 1 89 ? -19.077 -10.595 33.081 1.00 91.56 89 PRO A C 1
ATOM 666 O O . PRO A 1 89 ? -20.241 -10.637 33.479 1.00 91.56 89 PRO A O 1
ATOM 669 N N . GLU A 1 90 ? -18.270 -11.656 33.094 1.00 89.56 90 GLU A N 1
ATOM 670 C CA . GLU A 1 90 ? -18.665 -12.972 33.614 1.00 89.56 90 GLU A CA 1
ATOM 671 C C . GLU A 1 90 ? -18.974 -12.911 35.116 1.00 89.56 90 GLU A C 1
ATOM 673 O O . GLU A 1 90 ? -19.964 -13.473 35.582 1.00 89.56 90 GLU A O 1
ATOM 678 N N . LYS A 1 91 ? -18.170 -12.154 35.872 1.00 91.31 91 LYS A N 1
ATOM 679 C CA . LYS A 1 91 ? -18.436 -11.846 37.276 1.00 91.31 91 LYS A CA 1
ATOM 680 C C . LYS A 1 91 ? -19.162 -10.512 37.367 1.00 91.31 91 LYS A C 1
ATOM 682 O O . LYS A 1 91 ? -18.627 -9.475 36.986 1.00 91.31 91 LYS A O 1
ATOM 687 N N . SER A 1 92 ? -20.359 -10.519 37.947 1.00 89.50 92 SER A N 1
ATOM 688 C CA . SER A 1 92 ? -21.161 -9.303 38.150 1.00 89.50 92 SER A CA 1
ATOM 689 C C . SER A 1 92 ? -20.448 -8.240 38.992 1.00 89.50 92 SER A C 1
ATOM 691 O O . SER A 1 92 ? -20.682 -7.049 38.801 1.00 89.50 92 SER A O 1
ATOM 693 N N . GLN A 1 93 ? -19.547 -8.653 39.888 1.00 90.94 93 GLN A N 1
ATOM 694 C CA . GLN A 1 93 ? -18.720 -7.751 40.691 1.00 90.94 93 GLN A CA 1
ATOM 695 C C . GLN A 1 93 ? -17.805 -6.879 39.818 1.00 90.94 93 GLN A C 1
ATOM 697 O O . GLN A 1 93 ? -17.617 -5.705 40.124 1.00 90.94 93 GLN A O 1
ATOM 702 N N . ASP A 1 94 ? -17.323 -7.384 38.680 1.00 90.62 94 ASP A N 1
ATOM 703 C CA . ASP A 1 94 ? -16.410 -6.636 37.808 1.00 90.62 94 ASP A CA 1
ATOM 704 C C . ASP A 1 94 ? -17.088 -5.423 37.150 1.00 90.62 94 ASP A C 1
ATOM 706 O O . ASP A 1 94 ? -16.411 -4.491 36.711 1.00 90.62 94 ASP A O 1
ATOM 710 N N . CYS A 1 95 ? -18.428 -5.372 37.133 1.00 87.81 95 CYS A N 1
ATOM 711 C CA . CYS A 1 95 ? -19.190 -4.215 36.663 1.00 87.81 95 CYS A CA 1
ATOM 712 C C . CYS A 1 95 ? -18.805 -2.919 37.391 1.00 87.81 95 CYS A C 1
ATOM 714 O O . CYS A 1 95 ? -18.901 -1.849 36.791 1.00 87.81 95 CYS A O 1
ATOM 716 N N . MET A 1 96 ? -18.354 -2.996 38.651 1.00 90.00 96 MET A N 1
ATOM 717 C CA . MET A 1 96 ? -17.939 -1.818 39.422 1.00 90.00 96 MET A CA 1
ATOM 718 C C . MET A 1 96 ? -16.638 -1.188 38.897 1.00 90.00 96 MET A C 1
ATOM 720 O O . MET A 1 96 ? -16.397 -0.003 39.114 1.00 90.00 96 MET A O 1
ATOM 724 N N . TYR A 1 97 ? -15.820 -1.962 38.177 1.00 91.31 97 TYR A N 1
ATOM 725 C CA . TYR A 1 97 ? -14.535 -1.527 37.622 1.00 91.31 97 TYR A CA 1
ATOM 726 C C . TYR A 1 97 ? -14.608 -1.194 36.125 1.00 91.31 97 TYR A C 1
ATOM 728 O O . TYR A 1 97 ? -13.640 -0.698 35.546 1.00 91.31 97 TYR A O 1
ATOM 736 N N . LEU A 1 98 ? -15.746 -1.460 35.476 1.00 92.75 98 LEU A N 1
ATOM 737 C CA . LEU A 1 98 ? -15.918 -1.284 34.038 1.00 92.75 98 LEU A CA 1
ATOM 738 C C . LEU A 1 98 ? -16.743 -0.043 33.710 1.00 92.75 98 LEU A C 1
ATOM 740 O O . LEU A 1 98 ? -17.786 0.245 34.291 1.00 92.75 98 LEU A O 1
ATOM 744 N N . GLN A 1 99 ? -16.299 0.683 32.689 1.00 93.62 99 GLN A N 1
ATOM 745 C CA . GLN A 1 99 ? -17.037 1.833 32.184 1.00 93.62 99 GLN A CA 1
ATOM 746 C C . GLN A 1 99 ? -18.278 1.387 31.405 1.00 93.62 99 GLN A C 1
ATOM 748 O O . GLN A 1 99 ? -18.202 0.496 30.561 1.00 93.62 99 GLN A O 1
ATOM 753 N N . TYR A 1 100 ? -19.400 2.080 31.590 1.00 94.06 100 TYR A N 1
ATOM 754 C CA . TYR A 1 100 ? -20.614 1.847 30.807 1.00 94.06 100 TYR A CA 1
ATOM 755 C C . TYR A 1 100 ? -20.668 2.741 29.558 1.00 94.06 100 TYR A C 1
ATOM 757 O O . TYR A 1 100 ? -20.382 3.941 29.6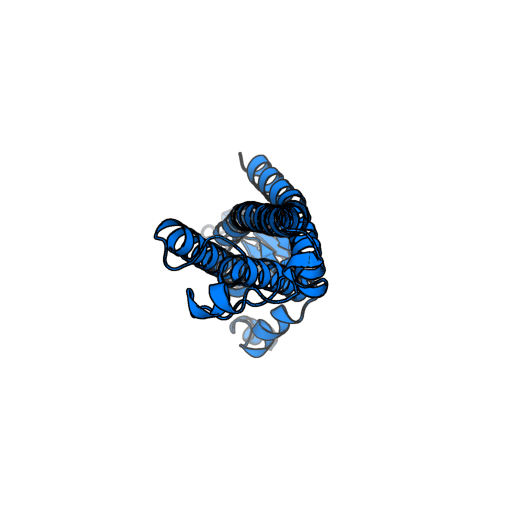10 1.00 94.06 100 TYR A O 1
ATOM 765 N N . CYS A 1 101 ? -21.041 2.178 28.407 1.00 95.56 101 CYS A N 1
ATOM 766 C CA . CYS A 1 101 ? -21.272 2.939 27.185 1.00 95.56 101 CYS A CA 1
ATOM 767 C C . CYS A 1 101 ? -22.758 3.281 27.035 1.00 95.56 101 CYS A C 1
ATOM 769 O O . CYS A 1 101 ? -23.567 2.431 26.674 1.00 95.56 101 CYS A O 1
ATOM 771 N N . LYS A 1 102 ? -23.111 4.560 27.206 1.00 94.69 102 LYS A N 1
ATOM 772 C CA . LYS A 1 102 ? -24.492 5.049 27.036 1.00 94.69 102 LYS A CA 1
ATOM 773 C C . LYS A 1 102 ? -25.024 4.929 25.599 1.00 94.69 102 LYS A C 1
ATOM 775 O O . LYS A 1 102 ? -26.227 4.892 25.399 1.00 94.69 102 LYS A O 1
ATOM 780 N N . VAL A 1 103 ? -24.156 4.886 24.589 1.00 93.69 103 VAL A N 1
ATOM 781 C CA . VAL A 1 103 ? -24.592 4.782 23.183 1.00 93.69 103 VAL A CA 1
ATOM 782 C C . VAL A 1 103 ? -24.881 3.330 22.809 1.00 93.69 103 VAL A C 1
ATOM 784 O O . VAL A 1 103 ? -25.918 3.036 22.228 1.00 93.69 103 VAL A O 1
ATOM 787 N N . CYS A 1 104 ? -23.983 2.410 23.173 1.00 92.94 104 CYS A N 1
ATOM 788 C CA . CYS A 1 104 ? -24.158 0.980 22.907 1.00 92.94 104 CYS A CA 1
ATOM 789 C C . CYS A 1 104 ? -25.057 0.275 23.931 1.00 92.94 104 CYS A C 1
ATOM 791 O O . CYS A 1 104 ? -25.441 -0.863 23.682 1.00 92.94 104 CYS A O 1
ATOM 793 N N . GLN A 1 105 ? -25.386 0.941 25.046 1.00 94.00 105 GLN A N 1
ATOM 794 C CA . GLN A 1 105 ? -26.182 0.388 26.145 1.00 94.00 105 GLN A CA 1
ATOM 795 C C . GLN A 1 105 ? -25.592 -0.935 26.662 1.00 94.00 105 GLN A C 1
ATOM 797 O O . GLN A 1 105 ? -26.281 -1.938 26.813 1.00 94.00 105 GLN A O 1
ATOM 802 N N . SER A 1 106 ? -24.274 -0.943 26.873 1.00 92.25 106 SER A N 1
ATOM 803 C CA . SER A 1 106 ? -23.532 -2.095 27.388 1.00 92.25 106 SER A CA 1
ATOM 804 C C . SER A 1 106 ? -22.291 -1.644 28.153 1.00 92.25 106 SER A C 1
ATOM 806 O O . SER A 1 106 ? -21.789 -0.529 27.949 1.00 92.25 106 SER A O 1
ATOM 808 N N . TYR A 1 107 ? -21.747 -2.524 28.995 1.00 93.94 107 TYR A N 1
ATOM 809 C CA . TYR A 1 107 ? -20.424 -2.304 29.568 1.00 93.94 107 TYR A CA 1
ATOM 810 C C . TYR A 1 107 ? -19.360 -2.339 28.467 1.00 93.94 107 TYR A C 1
ATOM 812 O O . TYR A 1 107 ? -19.484 -3.039 27.457 1.00 93.94 107 TYR A O 1
ATOM 820 N N . LYS A 1 108 ? -18.310 -1.538 28.641 1.00 94.00 108 LYS A N 1
ATOM 821 C CA . LYS A 1 108 ? -17.113 -1.603 27.810 1.00 94.00 108 LYS A CA 1
ATOM 822 C C . LYS A 1 108 ? -16.272 -2.775 28.300 1.00 94.00 108 LYS A C 1
ATOM 824 O O . LYS A 1 108 ? -15.861 -2.788 29.457 1.00 94.00 108 LYS A O 1
ATOM 829 N N . ALA A 1 109 ? -15.977 -3.717 27.412 1.00 93.62 109 ALA A N 1
ATOM 830 C CA . ALA A 1 109 ? -14.979 -4.746 27.677 1.00 93.62 109 ALA A CA 1
ATOM 831 C C . ALA A 1 109 ? -13.603 -4.114 27.988 1.00 93.62 109 ALA A C 1
ATOM 833 O O . ALA A 1 109 ? -13.337 -2.990 27.533 1.00 93.62 109 ALA A O 1
ATOM 834 N N . PRO A 1 110 ? -12.709 -4.805 28.716 1.00 93.44 110 PRO A N 1
ATOM 835 C CA . PRO A 1 110 ? -11.367 -4.305 29.004 1.00 93.44 110 PRO A CA 1
ATOM 836 C C . PRO A 1 110 ? -10.633 -3.826 27.743 1.00 93.44 110 PRO A C 1
ATOM 838 O O . PRO A 1 110 ? -10.626 -4.500 26.711 1.00 93.44 110 PRO A O 1
ATOM 841 N N . ARG A 1 111 ? -10.015 -2.639 27.825 1.00 93.88 111 ARG A N 1
ATOM 842 C CA . ARG A 1 111 ? -9.329 -1.951 26.708 1.00 93.88 111 ARG A CA 1
ATOM 843 C C . ARG A 1 111 ? -10.215 -1.645 25.488 1.00 93.88 111 ARG A C 1
ATOM 845 O O . ARG A 1 111 ? -9.700 -1.396 24.399 1.00 93.88 111 ARG A O 1
ATOM 852 N N . SER A 1 112 ? -11.540 -1.703 25.619 1.00 96.12 112 SER A N 1
ATOM 853 C CA . SER A 1 112 ? -12.450 -1.302 24.544 1.00 96.12 112 SER A CA 1
ATOM 854 C C . SER A 1 112 ? -12.837 0.169 24.657 1.00 96.12 112 SER A C 1
ATOM 856 O O . SER A 1 112 ? -13.060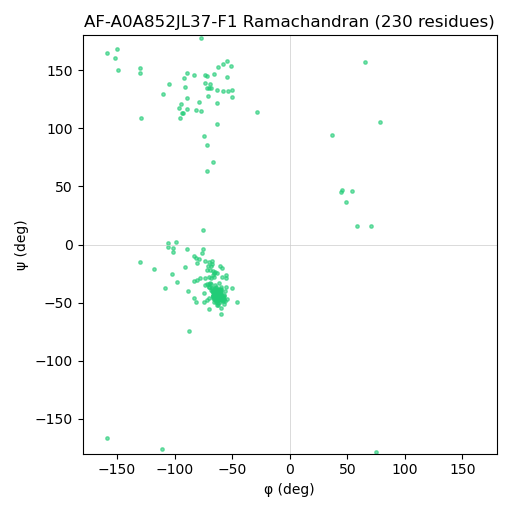 0.700 25.747 1.00 96.12 112 SER A O 1
ATOM 858 N N . HIS A 1 113 ? -12.966 0.830 23.509 1.00 96.62 113 HIS A N 1
ATOM 859 C CA . HIS A 1 113 ? -13.371 2.232 23.439 1.00 96.62 113 HIS A CA 1
ATOM 860 C C . HIS A 1 113 ? -14.512 2.407 22.439 1.00 96.62 113 HIS A C 1
ATOM 862 O O . HIS A 1 113 ? -14.631 1.677 21.455 1.00 96.62 113 HIS A O 1
ATOM 868 N N . HIS A 1 114 ? -15.399 3.363 22.714 1.00 96.50 114 HIS A N 1
ATOM 869 C CA . HIS A 1 114 ? -16.490 3.690 21.803 1.00 96.50 114 HIS A CA 1
ATOM 870 C C . HIS A 1 114 ? -15.975 4.613 20.699 1.00 96.50 114 HIS A C 1
ATOM 872 O O . HIS A 1 114 ? -15.599 5.755 20.966 1.00 96.50 114 HIS A O 1
ATOM 878 N N . CYS A 1 115 ? -16.004 4.143 19.454 1.00 96.81 115 CYS A N 1
ATOM 879 C CA . CYS A 1 115 ? -15.703 4.982 18.306 1.00 96.81 115 CYS A CA 1
ATOM 880 C C . CYS A 1 115 ? -16.984 5.659 17.816 1.00 96.81 115 CYS A C 1
ATOM 882 O O . CYS A 1 115 ? -17.881 4.986 17.313 1.00 96.81 115 CYS A O 1
ATOM 884 N N . ARG A 1 116 ? -17.035 6.995 17.881 1.00 94.62 116 ARG A N 1
ATOM 885 C CA . ARG A 1 116 ? -18.182 7.779 17.390 1.00 94.62 116 ARG A CA 1
ATOM 886 C C . ARG A 1 116 ? -18.430 7.579 15.889 1.00 94.62 116 ARG A C 1
ATOM 888 O O . ARG A 1 116 ? -19.574 7.445 15.482 1.00 94.62 116 ARG A O 1
ATOM 895 N N . LYS A 1 117 ? -17.365 7.494 15.079 1.00 92.06 117 LYS A N 1
ATOM 896 C CA . LYS A 1 117 ? -17.458 7.294 13.618 1.00 92.06 117 LYS A CA 1
ATOM 897 C C . LYS A 1 117 ? -18.023 5.921 13.244 1.00 92.06 117 LYS A C 1
ATOM 899 O O . LYS A 1 117 ? -18.845 5.823 12.345 1.00 92.06 117 LYS A O 1
ATOM 904 N N . CYS A 1 118 ? -17.611 4.867 13.953 1.00 91.00 118 CYS A N 1
ATOM 905 C CA . CYS A 1 118 ? -18.157 3.517 13.760 1.00 91.00 118 CYS A CA 1
ATOM 906 C C . CYS A 1 118 ? -19.470 3.282 14.528 1.00 91.00 118 CYS A C 1
ATOM 908 O O . CYS A 1 118 ? -20.094 2.241 14.343 1.00 91.00 118 CYS A O 1
ATOM 910 N N . ASN A 1 119 ? -19.850 4.207 15.416 1.00 93.12 119 ASN A N 1
ATOM 911 C CA . ASN A 1 119 ? -20.990 4.127 16.328 1.00 93.12 119 ASN A CA 1
ATOM 912 C C . ASN A 1 119 ? -21.073 2.806 17.124 1.00 93.12 119 ASN A C 1
ATOM 914 O O . ASN A 1 119 ? -22.145 2.241 17.346 1.00 93.12 119 ASN A O 1
ATOM 918 N N . ARG A 1 120 ? -19.914 2.270 17.523 1.00 93.75 120 ARG A N 1
ATOM 919 C CA . ARG A 1 120 ? -19.779 0.977 18.212 1.00 93.75 120 ARG A CA 1
ATOM 920 C C . ARG A 1 120 ? -18.577 0.984 19.154 1.00 93.75 120 ARG A C 1
ATOM 922 O O . ARG A 1 120 ? -17.570 1.645 18.889 1.00 93.75 120 ARG A O 1
ATOM 929 N N . CYS A 1 121 ? -18.667 0.201 20.229 1.00 96.31 121 CYS A N 1
ATOM 930 C CA . CYS A 1 121 ? -17.514 -0.160 21.053 1.00 96.31 121 CYS A CA 1
ATOM 931 C C . CYS A 1 121 ? -16.608 -1.139 20.303 1.00 96.31 121 CYS A C 1
ATOM 933 O O . CYS A 1 121 ? -17.066 -2.168 19.806 1.00 96.31 121 CYS A O 1
ATOM 935 N N . VAL A 1 122 ? -15.326 -0.800 20.224 1.00 97.06 122 VAL A N 1
ATOM 936 C CA . VAL A 1 122 ? -14.288 -1.545 19.514 1.00 97.06 122 VAL A CA 1
ATOM 937 C C . VAL A 1 122 ? -13.343 -2.177 20.529 1.00 97.06 122 VAL A C 1
ATOM 939 O O . VAL A 1 122 ? -12.867 -1.491 21.434 1.00 97.06 122 VAL A O 1
ATOM 942 N N . MET A 1 123 ? -13.079 -3.476 20.390 1.00 95.81 123 MET A N 1
ATOM 943 C CA . MET A 1 123 ? -12.160 -4.213 21.258 1.00 95.81 123 MET A CA 1
ATOM 944 C C . MET A 1 123 ? -10.714 -3.809 20.979 1.00 95.81 123 MET A C 1
ATOM 946 O O . MET A 1 123 ? -10.314 -3.745 19.817 1.00 95.81 123 MET A O 1
ATOM 950 N N . LYS A 1 124 ? -9.931 -3.566 22.043 1.00 95.25 124 LYS A N 1
ATOM 951 C CA . LYS A 1 124 ? -8.526 -3.123 21.955 1.00 95.25 124 LYS A CA 1
ATOM 952 C C . LYS A 1 124 ? -8.363 -1.996 20.922 1.00 95.25 124 LYS A C 1
ATOM 954 O O . LYS A 1 124 ? -7.538 -2.093 20.019 1.00 95.25 124 LYS A O 1
ATOM 959 N N . MET A 1 125 ? -9.247 -1.000 20.994 1.00 95.56 125 MET A N 1
ATOM 960 C CA . MET A 1 125 ? -9.295 0.074 20.005 1.00 95.56 125 MET A CA 1
ATOM 961 C C . MET A 1 125 ? -7.992 0.863 20.053 1.00 95.56 125 MET A C 1
ATOM 963 O O . MET A 1 125 ? -7.674 1.428 21.093 1.00 95.56 125 MET A O 1
ATOM 967 N N . ASP A 1 126 ? -7.303 0.925 18.920 1.00 94.69 126 ASP A N 1
ATOM 968 C CA . ASP A 1 126 ? -6.167 1.819 18.732 1.00 94.69 126 ASP A CA 1
ATOM 969 C C . ASP A 1 126 ? -6.699 3.177 18.249 1.00 94.69 126 ASP A C 1
ATOM 971 O O . ASP A 1 126 ? -6.897 4.110 19.027 1.00 94.69 126 ASP A O 1
ATOM 975 N N . HIS A 1 127 ? -7.110 3.253 16.982 1.00 95.00 127 HIS A N 1
ATOM 976 C CA . HIS A 1 127 ? -7.648 4.482 16.409 1.00 95.00 127 HIS A CA 1
ATOM 977 C C . HIS A 1 127 ? -8.676 4.217 15.304 1.00 95.00 127 HIS A C 1
ATOM 979 O O . HIS A 1 127 ? -8.863 3.097 14.822 1.00 95.00 127 HIS A O 1
ATOM 985 N N . HIS A 1 128 ? -9.385 5.270 14.893 1.00 95.56 128 HIS A N 1
ATOM 986 C CA . HIS A 1 128 ? -10.193 5.235 13.678 1.00 95.56 128 HIS A CA 1
ATOM 987 C C . HIS A 1 128 ? -9.369 5.749 12.502 1.00 95.56 128 HIS A C 1
ATOM 989 O O . HIS A 1 128 ? -9.043 6.935 12.452 1.00 95.56 128 HIS A O 1
ATOM 995 N N . CYS A 1 129 ? -9.066 4.870 11.553 1.00 95.31 129 CYS A N 1
ATOM 996 C CA . CYS A 1 129 ? -8.186 5.174 10.442 1.00 95.31 129 CYS A CA 1
ATOM 997 C C . CYS A 1 129 ? -8.999 5.581 9.200 1.00 95.31 129 CYS A C 1
ATOM 999 O O . CYS A 1 129 ? -9.758 4.765 8.664 1.00 95.31 129 CYS A O 1
ATOM 1001 N N . PRO A 1 130 ? -8.849 6.825 8.704 1.00 94.81 130 PRO A N 1
ATOM 1002 C CA . PRO A 1 130 ? -9.538 7.262 7.493 1.00 94.81 130 PRO A CA 1
ATOM 1003 C C . PRO A 1 130 ? -9.050 6.518 6.242 1.00 94.81 130 PRO A C 1
ATOM 1005 O O . PRO A 1 130 ? -9.836 6.354 5.312 1.00 94.81 130 PRO A O 1
ATOM 1008 N N . TRP A 1 131 ? -7.805 6.024 6.231 1.00 95.38 131 TRP A N 1
ATOM 1009 C CA . TRP A 1 131 ? -7.184 5.336 5.090 1.00 95.38 131 TRP A CA 1
ATOM 1010 C C . TRP A 1 131 ? -7.763 3.954 4.805 1.00 95.38 131 TRP A C 1
ATOM 1012 O O . TRP A 1 131 ? -7.767 3.540 3.655 1.00 95.38 131 TRP A O 1
ATOM 1022 N N . ILE A 1 132 ? -8.289 3.259 5.817 1.00 94.75 132 ILE A N 1
ATOM 1023 C CA . ILE A 1 132 ? -9.054 2.008 5.645 1.00 94.75 132 ILE A CA 1
ATOM 1024 C C . ILE A 1 132 ? -10.559 2.223 5.846 1.00 94.75 132 ILE A C 1
ATOM 1026 O O . ILE A 1 132 ? -11.329 1.269 5.812 1.00 94.75 132 ILE A O 1
ATOM 1030 N N . ASN A 1 133 ? -10.984 3.466 6.108 1.00 94.69 133 ASN A N 1
ATOM 1031 C CA . ASN A 1 133 ? -12.357 3.825 6.470 1.00 94.69 133 ASN A CA 1
ATOM 1032 C C . ASN A 1 133 ? -12.970 2.859 7.511 1.00 94.69 133 ASN A C 1
ATOM 1034 O O . ASN A 1 133 ? -14.083 2.329 7.370 1.00 94.69 133 ASN A O 1
ATOM 1038 N N . ASN A 1 134 ? -12.172 2.549 8.534 1.00 93.56 134 ASN A N 1
ATOM 1039 C CA . ASN A 1 134 ? -12.524 1.628 9.604 1.00 93.56 134 ASN A CA 1
ATOM 1040 C C . ASN A 1 134 ? -11.659 1.879 10.847 1.00 93.56 134 ASN A C 1
ATOM 1042 O O . ASN A 1 134 ? -10.627 2.548 10.789 1.00 93.56 134 ASN A O 1
ATOM 1046 N N . CYS A 1 135 ? -12.068 1.332 11.989 1.00 95.94 135 CYS A N 1
ATOM 1047 C CA . CYS A 1 135 ? -11.181 1.291 13.149 1.00 95.94 135 CYS A CA 1
ATOM 1048 C C . CYS A 1 135 ? -10.081 0.247 12.964 1.00 95.94 135 CYS A C 1
ATOM 1050 O O . CYS A 1 135 ? -10.331 -0.818 12.401 1.00 95.94 135 CYS A O 1
ATOM 1052 N N . CYS A 1 136 ? -8.904 0.548 13.504 1.00 96.19 136 CYS A N 1
ATOM 1053 C CA . CYS A 1 136 ? -7.891 -0.436 13.849 1.00 96.19 136 CYS A CA 1
ATOM 1054 C C . CYS A 1 136 ? -8.149 -0.895 15.292 1.00 96.19 136 CYS A C 1
ATOM 1056 O O . CYS A 1 136 ? -8.319 -0.074 16.200 1.00 96.19 136 CYS A O 1
ATOM 1058 N N . GLY A 1 137 ? -8.261 -2.200 15.496 1.00 95.31 137 GLY A N 1
ATOM 1059 C CA . GLY A 1 137 ? -8.546 -2.807 16.790 1.00 95.31 137 GLY A CA 1
ATOM 1060 C C . GLY A 1 137 ? -8.114 -4.264 16.816 1.00 95.31 137 GLY A C 1
ATOM 1061 O O . GLY A 1 137 ? -7.399 -4.722 15.931 1.00 95.31 137 GL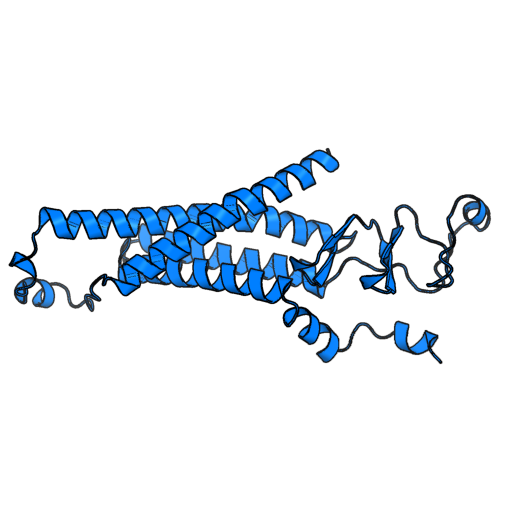Y A O 1
ATOM 1062 N N . TYR A 1 138 ? -8.556 -5.003 17.828 1.00 95.12 138 TYR A N 1
ATOM 1063 C CA . TYR A 1 138 ? -8.074 -6.351 18.125 1.00 95.12 138 TYR A CA 1
ATOM 1064 C C . TYR A 1 138 ? -7.966 -7.295 16.912 1.00 95.12 138 TYR A C 1
ATOM 1066 O O . TYR A 1 138 ? -6.924 -7.921 16.735 1.00 95.12 138 TYR A O 1
ATOM 1074 N N . GLN A 1 139 ? -9.009 -7.397 16.080 1.00 95.19 139 GLN A N 1
ATOM 1075 C CA . GLN A 1 139 ? -9.072 -8.417 15.019 1.00 95.19 139 GLN A CA 1
ATOM 1076 C C . GLN A 1 139 ? -8.288 -8.065 13.751 1.00 95.19 139 GLN A C 1
ATOM 1078 O O . GLN A 1 139 ? -7.787 -8.967 13.088 1.00 95.19 139 GLN A O 1
ATOM 1083 N N . ASN A 1 140 ? -8.165 -6.782 13.405 1.00 96.00 140 ASN A N 1
ATOM 1084 C CA . ASN A 1 140 ? -7.484 -6.357 12.179 1.00 96.00 140 ASN A CA 1
ATOM 1085 C C . ASN A 1 140 ? -6.100 -5.745 12.407 1.00 96.00 140 ASN A C 1
ATOM 1087 O O . ASN A 1 140 ? -5.428 -5.414 11.430 1.00 96.00 140 ASN A O 1
ATOM 1091 N N . HIS A 1 141 ? -5.664 -5.611 13.662 1.00 94.44 141 HIS A N 1
ATOM 1092 C CA . HIS A 1 141 ? -4.391 -4.979 13.996 1.00 94.44 141 HIS A CA 1
ATOM 1093 C C . HIS A 1 141 ? -3.215 -5.617 13.252 1.00 94.44 141 HIS A C 1
ATOM 1095 O O . HIS A 1 141 ? -2.420 -4.909 12.649 1.00 94.44 141 HIS A O 1
ATOM 1101 N N . ALA A 1 142 ? -3.130 -6.952 13.238 1.00 94.69 142 ALA A N 1
ATOM 1102 C CA . ALA A 1 142 ? -2.032 -7.664 12.585 1.00 94.69 142 ALA A CA 1
ATOM 1103 C C . ALA A 1 142 ? -1.970 -7.376 11.077 1.00 94.69 142 ALA A C 1
ATOM 1105 O O . ALA A 1 142 ? -0.909 -7.035 10.561 1.00 94.69 142 ALA A O 1
ATOM 1106 N N . SER A 1 143 ? -3.109 -7.442 10.378 1.00 96.69 143 SER A N 1
ATOM 1107 C CA . SER A 1 143 ? -3.172 -7.109 8.951 1.00 96.69 143 SER A CA 1
ATOM 1108 C C . SER A 1 143 ? -2.839 -5.641 8.686 1.00 96.69 143 SER A C 1
ATOM 1110 O O . SER A 1 143 ? -2.158 -5.341 7.712 1.00 96.69 143 SER A O 1
ATOM 1112 N N . PHE A 1 144 ? -3.265 -4.721 9.558 1.00 96.12 144 PHE A N 1
ATOM 1113 C CA . PHE A 1 144 ? -2.921 -3.306 9.427 1.00 96.12 144 PHE A CA 1
ATOM 1114 C C . PHE A 1 144 ? -1.413 -3.068 9.596 1.00 96.12 144 PHE A C 1
ATOM 1116 O O . PHE A 1 144 ? -0.800 -2.425 8.749 1.00 96.12 144 PHE A O 1
ATOM 1123 N N . THR A 1 145 ? -0.794 -3.645 10.629 1.00 95.81 145 THR A N 1
ATOM 1124 C CA . THR A 1 145 ? 0.653 -3.541 10.868 1.00 95.81 145 THR A CA 1
ATOM 1125 C C . THR A 1 145 ? 1.465 -4.175 9.735 1.00 95.81 145 THR A C 1
ATOM 1127 O O . THR A 1 145 ? 2.438 -3.580 9.277 1.00 95.81 145 THR A O 1
ATOM 1130 N N . LEU A 1 146 ? 1.048 -5.342 9.227 1.00 96.81 146 LEU A N 1
ATOM 1131 C CA . LEU A 1 146 ? 1.687 -5.973 8.069 1.00 96.81 146 LEU A CA 1
ATOM 1132 C C . LEU A 1 146 ? 1.561 -5.109 6.813 1.00 96.81 146 LEU A C 1
ATOM 1134 O O . LEU A 1 146 ? 2.536 -4.963 6.087 1.00 96.81 146 LEU A O 1
ATOM 1138 N N . PHE A 1 147 ? 0.408 -4.485 6.568 1.00 97.44 147 PHE A N 1
ATOM 1139 C CA . PHE A 1 147 ? 0.261 -3.524 5.474 1.00 97.44 147 PHE A CA 1
ATOM 1140 C C . PHE A 1 147 ? 1.256 -2.356 5.597 1.00 97.44 147 PHE A C 1
ATOM 1142 O O . PHE A 1 147 ? 1.922 -2.031 4.615 1.00 97.44 147 PHE A O 1
ATOM 1149 N N . LEU A 1 148 ? 1.411 -1.770 6.791 1.00 96.81 148 LEU A N 1
ATOM 1150 C CA . LEU A 1 148 ? 2.358 -0.669 7.014 1.00 96.81 148 LEU A CA 1
ATOM 1151 C C . LEU A 1 148 ? 3.829 -1.077 6.858 1.00 96.81 148 LEU A C 1
ATOM 1153 O O . LEU A 1 148 ? 4.653 -0.221 6.556 1.00 96.81 148 LEU A O 1
ATOM 1157 N N . LEU A 1 149 ? 4.163 -2.354 7.046 1.00 97.19 149 LEU A N 1
ATOM 1158 C CA . LEU A 1 149 ? 5.505 -2.883 6.794 1.00 97.19 149 LEU A CA 1
ATOM 1159 C C . LEU A 1 149 ? 5.729 -3.184 5.306 1.00 97.19 149 LEU A C 1
ATOM 1161 O O . LEU A 1 149 ? 6.737 -2.793 4.722 1.00 97.19 149 LEU A O 1
ATOM 1165 N N . LEU A 1 150 ? 4.787 -3.898 4.689 1.00 98.12 150 LEU A N 1
ATOM 1166 C CA . LEU A 1 150 ? 4.922 -4.414 3.327 1.00 98.12 150 LEU A CA 1
ATOM 1167 C C . LEU A 1 150 ? 4.829 -3.301 2.276 1.00 98.12 150 LEU A C 1
ATOM 1169 O O . LEU A 1 150 ? 5.519 -3.381 1.262 1.00 98.12 150 LEU A O 1
ATOM 1173 N N . ALA A 1 151 ? 4.016 -2.261 2.502 1.00 97.94 151 ALA A N 1
ATOM 1174 C CA . ALA A 1 151 ? 3.868 -1.160 1.549 1.00 97.94 151 ALA A CA 1
ATOM 1175 C C . ALA A 1 151 ? 5.186 -0.385 1.318 1.00 97.94 151 ALA A C 1
ATOM 1177 O O . ALA A 1 151 ? 5.590 -0.277 0.160 1.00 97.94 151 ALA A O 1
ATOM 1178 N N . PRO A 1 152 ? 5.919 0.077 2.354 1.00 98.19 152 PRO A N 1
ATOM 1179 C CA . PRO A 1 152 ? 7.252 0.654 2.182 1.00 98.19 152 PRO A CA 1
ATOM 1180 C C . PRO A 1 152 ? 8.243 -0.286 1.494 1.00 98.19 152 PRO A C 1
ATOM 1182 O O . PRO A 1 152 ? 8.949 0.149 0.593 1.00 98.19 152 PRO A O 1
ATOM 1185 N N . LEU A 1 153 ? 8.280 -1.572 1.860 1.00 98.25 153 LEU A N 1
ATOM 1186 C CA . LEU A 1 153 ? 9.202 -2.536 1.245 1.00 98.25 153 LEU A CA 1
ATOM 1187 C C . LEU A 1 153 ? 8.935 -2.714 -0.257 1.00 98.25 153 LEU A C 1
ATOM 1189 O O . LEU A 1 153 ? 9.865 -2.649 -1.062 1.00 98.25 153 LEU A O 1
ATOM 1193 N N . GLY A 1 154 ? 7.665 -2.860 -0.644 1.00 98.25 154 GLY A N 1
ATOM 1194 C CA . GLY A 1 154 ? 7.266 -2.908 -2.050 1.00 98.25 154 GLY A CA 1
ATOM 1195 C C . GLY A 1 154 ? 7.594 -1.607 -2.792 1.00 98.25 154 GLY A C 1
ATOM 1196 O O . GLY A 1 154 ? 8.091 -1.647 -3.916 1.00 98.25 154 GLY A O 1
ATOM 1197 N N . CYS A 1 155 ? 7.390 -0.448 -2.158 1.00 98.44 155 CYS A N 1
ATOM 1198 C CA . CYS A 1 155 ? 7.737 0.850 -2.739 1.00 98.44 155 CYS A CA 1
ATOM 1199 C C . CYS A 1 155 ? 9.251 1.075 -2.878 1.00 98.44 155 CYS A C 1
ATOM 1201 O O . CYS A 1 155 ? 9.670 1.687 -3.860 1.00 98.44 155 CYS A O 1
ATOM 1203 N N . ILE A 1 156 ? 10.080 0.569 -1.963 1.00 98.56 156 ILE A N 1
ATOM 1204 C CA . ILE A 1 156 ? 11.547 0.601 -2.087 1.00 98.56 156 ILE A CA 1
ATOM 1205 C C . ILE A 1 156 ? 11.981 -0.207 -3.311 1.00 98.56 156 ILE A C 1
ATOM 1207 O O . ILE A 1 156 ? 12.754 0.284 -4.135 1.00 98.56 156 ILE A O 1
ATOM 1211 N N . HIS A 1 157 ? 11.441 -1.419 -3.471 1.00 98.25 157 HIS A N 1
ATOM 1212 C CA . HIS A 1 157 ? 11.735 -2.267 -4.627 1.00 98.25 157 HIS A CA 1
ATOM 1213 C C . HIS A 1 157 ? 11.275 -1.614 -5.940 1.00 98.25 157 HIS A C 1
ATOM 1215 O O . HIS A 1 157 ? 12.055 -1.530 -6.886 1.00 98.25 157 HIS A O 1
ATOM 1221 N N . ALA A 1 158 ? 10.062 -1.053 -5.981 1.00 98.19 158 ALA A N 1
ATOM 1222 C CA . ALA A 1 158 ? 9.576 -0.299 -7.137 1.00 98.19 158 ALA A CA 1
ATOM 1223 C C . ALA A 1 158 ? 10.461 0.922 -7.453 1.00 98.19 158 ALA A C 1
ATOM 1225 O O . ALA A 1 158 ? 10.809 1.147 -8.609 1.00 98.19 158 ALA A O 1
ATOM 1226 N N . SER A 1 159 ? 10.895 1.671 -6.431 1.00 98.44 159 SER A N 1
ATOM 1227 C CA . SER A 1 159 ? 11.780 2.835 -6.592 1.00 98.44 159 SER A CA 1
ATOM 1228 C C . SER A 1 159 ? 13.111 2.454 -7.232 1.00 98.44 159 SER A C 1
ATOM 1230 O O . SER A 1 159 ? 13.586 3.152 -8.127 1.00 98.44 159 SER A O 1
ATOM 1232 N N . PHE A 1 160 ? 13.691 1.324 -6.818 1.00 97.69 160 PHE A N 1
ATOM 1233 C CA . PHE A 1 160 ? 14.900 0.789 -7.437 1.00 97.69 160 PHE A CA 1
ATOM 1234 C C . PHE A 1 160 ? 14.688 0.514 -8.931 1.00 97.69 160 PHE A C 1
ATOM 1236 O O . PHE A 1 160 ? 15.503 0.938 -9.747 1.00 97.69 160 PHE A O 1
ATOM 1243 N N . ILE A 1 161 ? 13.571 -0.117 -9.305 1.00 96.75 161 ILE A N 1
ATOM 1244 C CA . ILE A 1 161 ? 13.243 -0.392 -10.712 1.00 96.75 161 ILE A CA 1
ATOM 1245 C C . ILE A 1 161 ? 13.081 0.902 -11.504 1.00 96.75 161 ILE A C 1
ATOM 1247 O O . ILE A 1 161 ? 13.658 1.013 -12.583 1.00 96.75 161 ILE A O 1
ATOM 1251 N N . PHE A 1 162 ? 12.359 1.897 -10.983 1.00 97.62 162 PHE A N 1
ATOM 1252 C CA . PHE A 1 162 ? 12.188 3.180 -11.672 1.00 97.62 162 PHE A CA 1
ATOM 1253 C C . PHE A 1 162 ? 13.528 3.874 -11.920 1.00 97.62 162 PHE A C 1
ATOM 1255 O O . PHE A 1 162 ? 13.804 4.313 -13.035 1.00 97.62 162 PHE A O 1
ATOM 1262 N N . ILE A 1 163 ? 14.392 3.932 -10.902 1.00 97.19 163 ILE A N 1
ATOM 1263 C CA . ILE A 1 163 ? 15.721 4.542 -11.015 1.00 97.19 163 ILE A CA 1
ATOM 1264 C C . ILE A 1 163 ? 16.565 3.793 -12.047 1.00 97.19 163 ILE A C 1
ATOM 1266 O O . ILE A 1 163 ? 17.149 4.426 -12.924 1.00 97.19 163 ILE A O 1
ATOM 1270 N N . MET A 1 164 ? 16.605 2.461 -11.976 1.00 94.38 164 MET A N 1
ATOM 1271 C CA . MET A 1 164 ? 17.400 1.650 -12.897 1.00 94.38 164 MET A CA 1
ATOM 1272 C C . MET A 1 164 ? 16.883 1.739 -14.331 1.00 94.38 164 MET A C 1
ATOM 1274 O O . MET A 1 164 ? 17.679 1.897 -15.251 1.00 94.38 164 MET A O 1
ATOM 1278 N N . THR A 1 165 ? 15.565 1.725 -14.528 1.00 92.81 165 THR A N 1
ATOM 1279 C CA . THR A 1 165 ? 14.941 1.905 -15.844 1.00 92.81 165 THR A CA 1
ATOM 1280 C C . THR A 1 165 ? 15.334 3.255 -16.428 1.00 92.81 165 THR A C 1
ATOM 1282 O O . THR A 1 165 ? 15.923 3.312 -17.505 1.00 92.81 165 THR A O 1
ATOM 1285 N N . MET A 1 166 ? 15.100 4.351 -15.702 1.00 93.12 166 MET A N 1
ATOM 1286 C CA . MET A 1 166 ? 15.463 5.688 -16.178 1.00 93.12 166 MET A CA 1
ATOM 1287 C C . MET A 1 166 ? 16.969 5.817 -16.446 1.00 93.12 166 MET A C 1
ATOM 1289 O O . MET A 1 166 ? 17.352 6.397 -17.461 1.00 93.12 166 MET A O 1
ATOM 1293 N N . TYR A 1 167 ? 17.819 5.249 -15.584 1.00 92.81 167 TYR A N 1
ATOM 1294 C CA . TYR A 1 167 ? 19.272 5.245 -15.757 1.00 92.81 167 TYR A CA 1
ATOM 1295 C C . TYR A 1 167 ? 19.701 4.497 -17.023 1.00 92.81 167 TYR A C 1
ATOM 1297 O O . TYR A 1 167 ? 20.407 5.067 -17.853 1.00 92.81 167 TYR A O 1
ATOM 1305 N N . THR A 1 168 ? 19.247 3.255 -17.217 1.00 88.12 168 THR A N 1
ATOM 1306 C CA . THR A 1 168 ? 19.580 2.443 -18.397 1.00 88.12 168 THR A CA 1
ATOM 1307 C C . THR A 1 168 ? 19.098 3.112 -19.681 1.00 88.12 168 THR A C 1
ATOM 1309 O O . THR A 1 168 ? 19.837 3.179 -20.662 1.00 88.12 168 THR A O 1
ATOM 1312 N N . GLN A 1 169 ? 17.883 3.664 -19.680 1.00 87.94 169 GLN A N 1
ATOM 1313 C CA . GLN A 1 169 ? 17.328 4.333 -20.854 1.00 87.94 169 GLN A CA 1
ATOM 1314 C C . GLN A 1 169 ? 18.070 5.640 -21.174 1.00 87.94 169 GLN A C 1
ATOM 1316 O O . GLN A 1 169 ? 18.340 5.924 -22.343 1.00 87.94 169 GLN A O 1
ATOM 1321 N N . LEU A 1 170 ? 18.464 6.415 -20.160 1.00 87.38 170 LEU A N 1
ATOM 1322 C CA . LEU A 1 170 ? 19.288 7.609 -20.345 1.00 87.38 170 LEU A CA 1
ATOM 1323 C C . LEU A 1 170 ? 20.693 7.253 -20.850 1.00 87.38 170 LEU A C 1
ATOM 1325 O O . LEU A 1 170 ? 21.170 7.863 -21.806 1.00 87.38 170 LEU A O 1
ATOM 1329 N N . TYR A 1 171 ? 21.325 6.239 -20.257 1.00 85.75 171 TYR A N 1
ATOM 1330 C CA . TYR A 1 171 ? 22.640 5.750 -20.666 1.00 85.75 171 TYR A CA 1
ATOM 1331 C C . TYR A 1 171 ? 22.643 5.294 -22.127 1.00 85.75 171 TYR A C 1
ATOM 1333 O O . TYR A 1 171 ? 23.518 5.700 -22.889 1.00 85.75 171 TYR A O 1
ATOM 1341 N N . ASN A 1 172 ? 21.636 4.523 -22.546 1.00 80.88 172 ASN A N 1
ATOM 1342 C CA . ASN A 1 172 ? 21.507 4.073 -23.931 1.00 80.88 172 ASN A CA 1
ATOM 1343 C C . ASN A 1 172 ? 21.320 5.255 -24.897 1.00 80.88 172 ASN A C 1
ATOM 1345 O O . ASN A 1 172 ? 21.923 5.285 -25.967 1.00 80.88 172 ASN A O 1
ATOM 1349 N N . ARG A 1 173 ? 20.534 6.271 -24.516 1.00 79.56 173 ARG A N 1
ATOM 1350 C CA . ARG A 1 173 ? 20.331 7.476 -25.340 1.00 79.56 173 ARG A CA 1
ATOM 1351 C C . ARG A 1 173 ? 21.602 8.312 -25.498 1.00 79.56 173 ARG A C 1
ATOM 1353 O O . ARG A 1 173 ? 21.855 8.806 -26.594 1.00 79.56 173 ARG A O 1
ATOM 1360 N N . ILE A 1 174 ? 22.378 8.481 -24.426 1.00 81.62 174 ILE A N 1
ATOM 1361 C CA . ILE A 1 174 ? 23.626 9.258 -24.447 1.00 81.62 174 ILE A CA 1
ATOM 1362 C C . ILE A 1 174 ? 24.716 8.497 -25.208 1.00 81.62 174 ILE A C 1
ATOM 1364 O O . ILE A 1 174 ? 25.350 9.067 -26.090 1.00 81.62 174 ILE A O 1
ATOM 1368 N N . SER A 1 175 ? 24.904 7.211 -24.902 1.00 76.81 175 SER A N 1
ATOM 1369 C CA . SER A 1 175 ? 25.998 6.398 -25.448 1.00 76.81 175 SER A CA 1
ATOM 1370 C C . SER A 1 175 ? 25.841 6.094 -26.937 1.00 76.81 175 SER A C 1
ATOM 1372 O O . SER A 1 175 ? 26.833 6.075 -27.659 1.00 76.81 175 SER A O 1
ATOM 1374 N N . PHE A 1 176 ? 24.610 5.878 -27.417 1.00 69.25 176 PHE A N 1
ATOM 1375 C CA . PHE A 1 176 ? 24.355 5.519 -28.819 1.00 69.25 176 PHE A CA 1
ATOM 1376 C C . PHE A 1 176 ? 23.861 6.689 -29.689 1.00 69.25 176 PHE A C 1
ATOM 1378 O O . PHE A 1 176 ? 23.718 6.520 -30.901 1.00 69.25 176 PHE A O 1
ATOM 1385 N N . GLY A 1 177 ? 23.654 7.877 -29.104 1.00 56.34 177 GLY A N 1
ATOM 1386 C CA . GLY A 1 177 ? 23.364 9.135 -29.800 1.00 56.34 177 GLY A CA 1
ATOM 1387 C C . GLY A 1 177 ? 22.026 9.198 -30.562 1.00 56.34 177 GLY A C 1
ATOM 1388 O O . GLY A 1 177 ? 21.458 8.202 -31.006 1.00 56.34 177 GLY A O 1
ATOM 1389 N N . TRP A 1 178 ? 21.523 10.419 -30.783 1.00 53.34 178 TRP A N 1
ATOM 1390 C CA . TRP A 1 178 ? 20.287 10.688 -31.548 1.00 53.34 178 TRP A CA 1
ATOM 1391 C C . TRP A 1 178 ? 20.357 10.206 -33.016 1.00 53.34 178 TRP A C 1
ATOM 1393 O O . TRP A 1 178 ? 19.328 9.988 -33.654 1.00 53.34 178 TRP A O 1
ATOM 1403 N N . SER A 1 179 ? 21.565 9.974 -33.544 1.00 50.72 179 SER A N 1
ATOM 1404 C CA . SER A 1 179 ? 21.813 9.520 -34.920 1.00 50.72 179 SER A CA 1
ATOM 1405 C C . SER A 1 179 ? 21.458 8.048 -35.182 1.00 50.72 179 SER A C 1
ATOM 1407 O O . SER A 1 179 ? 21.308 7.674 -36.343 1.00 50.72 179 SER A O 1
ATOM 1409 N N . SER A 1 180 ? 21.248 7.232 -34.141 1.00 50.31 180 SER A N 1
ATOM 1410 C CA . SER A 1 180 ? 20.870 5.810 -34.270 1.00 50.31 180 SER A CA 1
ATOM 1411 C C . SER A 1 180 ? 19.351 5.581 -34.332 1.00 50.31 180 SER A C 1
ATOM 1413 O O . SER A 1 180 ? 18.893 4.463 -34.556 1.00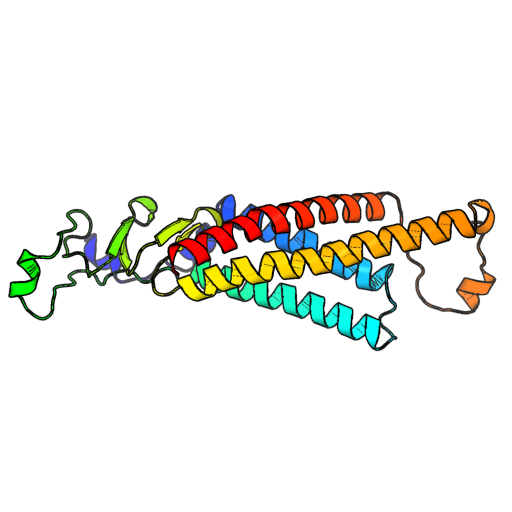 50.31 180 SER A O 1
ATOM 1415 N N . VAL A 1 181 ? 18.540 6.643 -34.190 1.00 49.94 181 VAL A N 1
ATOM 1416 C CA . VAL A 1 181 ? 17.078 6.589 -34.414 1.00 49.94 181 VAL A CA 1
ATOM 1417 C C . VAL A 1 181 ? 16.745 6.421 -35.903 1.00 49.94 181 VAL A C 1
ATOM 1419 O O . VAL A 1 181 ? 15.650 5.972 -36.243 1.00 49.94 181 VAL A O 1
ATOM 1422 N N . LYS A 1 182 ? 17.711 6.653 -36.808 1.00 44.47 182 LYS A N 1
ATOM 1423 C CA . LYS A 1 182 ? 17.693 6.060 -38.154 1.00 44.47 182 LYS A CA 1
ATOM 1424 C C . LYS A 1 182 ? 18.009 4.567 -38.059 1.00 44.47 182 LYS A C 1
ATOM 1426 O O . LYS A 1 182 ? 19.025 4.107 -38.552 1.00 44.47 182 LYS A O 1
ATOM 1431 N N . ILE A 1 183 ? 17.115 3.860 -37.383 1.00 49.38 183 ILE A N 1
ATOM 1432 C CA . ILE A 1 183 ? 16.792 2.456 -37.542 1.00 49.38 183 ILE A CA 1
ATOM 1433 C C . ILE A 1 183 ? 18.012 1.587 -37.855 1.00 49.38 183 ILE A C 1
ATOM 1435 O O . ILE A 1 183 ? 18.334 1.338 -39.017 1.00 49.38 183 ILE A O 1
ATOM 1439 N N . ASP A 1 184 ? 18.603 1.002 -36.818 1.00 48.84 184 ASP A N 1
ATOM 1440 C CA . ASP A 1 184 ? 19.210 -0.311 -36.992 1.00 48.84 184 ASP A CA 1
ATOM 1441 C C . ASP A 1 184 ? 18.076 -1.322 -37.278 1.00 48.84 184 ASP A C 1
ATOM 1443 O O . ASP A 1 184 ? 17.680 -2.136 -36.444 1.00 48.84 184 ASP A O 1
ATOM 1447 N N . MET A 1 185 ? 17.488 -1.229 -38.481 1.00 52.38 185 MET A N 1
ATOM 1448 C CA . MET A 1 185 ? 16.549 -2.212 -39.032 1.00 52.38 185 MET A CA 1
ATOM 1449 C C . MET A 1 185 ? 17.221 -3.590 -39.029 1.00 52.38 185 MET A C 1
ATOM 1451 O O . MET A 1 185 ? 16.539 -4.604 -38.956 1.00 52.38 185 MET A O 1
ATOM 1455 N N . SER A 1 186 ? 18.557 -3.641 -39.081 1.00 50.62 186 SER A N 1
ATOM 1456 C CA . SER A 1 186 ? 19.356 -4.857 -38.949 1.00 50.62 186 SER A CA 1
ATOM 1457 C C . SER A 1 186 ? 19.340 -5.454 -37.536 1.00 50.62 186 SER A C 1
ATOM 1459 O O . SER A 1 186 ? 19.339 -6.678 -37.439 1.00 50.62 186 SER A O 1
ATOM 1461 N N . ALA A 1 187 ? 19.259 -4.660 -36.463 1.00 50.81 187 ALA A N 1
ATOM 1462 C CA . ALA A 1 187 ? 19.061 -5.146 -35.092 1.00 50.81 187 ALA A CA 1
ATOM 1463 C C . ALA A 1 187 ? 17.617 -5.603 -34.842 1.00 50.81 187 ALA A C 1
ATOM 1465 O O . ALA A 1 187 ? 17.414 -6.686 -34.299 1.00 50.81 187 ALA A O 1
ATOM 1466 N N . ALA A 1 188 ? 16.618 -4.861 -35.335 1.00 51.41 188 ALA A N 1
ATOM 1467 C CA . ALA A 1 188 ? 15.211 -5.286 -35.295 1.00 51.41 188 ALA A CA 1
ATOM 1468 C C . ALA A 1 188 ? 14.952 -6.574 -36.109 1.00 51.41 188 ALA A C 1
ATOM 1470 O O . ALA A 1 188 ? 14.028 -7.330 -35.828 1.00 51.41 188 ALA A O 1
ATOM 1471 N N . LYS A 1 189 ? 15.795 -6.854 -37.112 1.00 52.97 189 LYS A N 1
ATOM 1472 C CA . LYS A 1 189 ? 15.786 -8.106 -37.887 1.00 52.97 189 LYS A CA 1
ATOM 1473 C C . LYS A 1 189 ? 16.494 -9.265 -37.170 1.00 52.97 189 LYS A C 1
ATOM 1475 O O . LYS A 1 189 ? 16.333 -10.411 -37.582 1.00 52.97 189 LYS A O 1
ATOM 1480 N N . ARG A 1 190 ? 17.297 -8.977 -36.138 1.00 56.66 190 ARG A N 1
ATOM 1481 C CA . ARG A 1 190 ? 18.113 -9.948 -35.389 1.00 56.66 190 ARG A CA 1
ATOM 1482 C C . ARG A 1 190 ? 17.484 -10.330 -34.040 1.00 56.66 190 ARG A C 1
ATOM 1484 O O . ARG A 1 190 ? 17.724 -11.440 -33.582 1.00 56.66 190 ARG A O 1
ATOM 1491 N N . ASP A 1 191 ? 16.656 -9.460 -33.457 1.00 51.72 191 ASP A N 1
ATOM 1492 C CA . ASP A 1 191 ? 15.873 -9.727 -32.244 1.00 51.72 191 ASP A CA 1
ATOM 1493 C C . ASP A 1 191 ? 14.389 -9.358 -32.484 1.00 51.72 191 ASP A C 1
ATOM 1495 O O . ASP A 1 191 ? 14.068 -8.176 -32.607 1.00 51.72 191 ASP A O 1
ATOM 1499 N N . PRO A 1 192 ? 13.46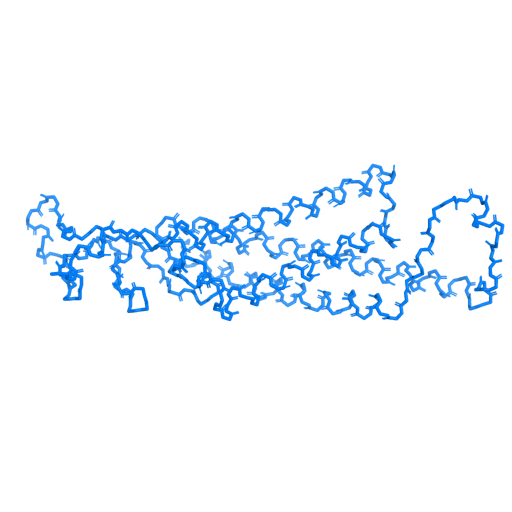4 -10.333 -32.595 1.00 53.81 192 PRO A N 1
ATOM 1500 C CA . PRO A 1 192 ? 12.063 -10.105 -32.977 1.00 53.81 192 PRO A CA 1
ATOM 1501 C C . PRO A 1 192 ? 11.195 -9.491 -31.863 1.00 53.81 192 PRO A C 1
ATOM 1503 O O . PRO A 1 192 ? 9.965 -9.488 -31.961 1.00 53.81 192 PRO A O 1
ATOM 1506 N N . ARG A 1 193 ? 11.798 -8.992 -30.779 1.00 55.91 193 ARG A N 1
ATOM 1507 C CA . ARG A 1 193 ? 11.056 -8.377 -29.675 1.00 55.91 193 ARG A CA 1
ATOM 1508 C C . ARG A 1 193 ? 10.466 -7.040 -30.138 1.00 55.91 193 ARG A C 1
ATOM 1510 O O . ARG A 1 193 ? 11.182 -6.241 -30.741 1.00 55.91 193 ARG A O 1
ATOM 1517 N N . PRO A 1 194 ? 9.187 -6.744 -29.845 1.00 56.38 194 PRO A N 1
ATOM 1518 C CA . PRO A 1 194 ? 8.628 -5.425 -30.107 1.00 56.38 194 PRO A CA 1
ATOM 1519 C C . PRO A 1 194 ? 9.371 -4.392 -29.250 1.00 56.38 194 PRO A C 1
ATOM 1521 O O . PRO A 1 194 ? 9.165 -4.306 -28.041 1.00 56.38 194 PRO A O 1
ATOM 1524 N N . ILE A 1 195 ? 10.264 -3.617 -29.869 1.00 65.69 195 ILE A N 1
ATOM 1525 C CA . ILE A 1 195 ? 11.009 -2.551 -29.194 1.00 65.69 195 ILE A CA 1
ATOM 1526 C C . ILE A 1 195 ? 10.039 -1.390 -28.970 1.00 65.69 195 ILE A C 1
ATOM 1528 O O . ILE A 1 195 ? 9.841 -0.549 -29.846 1.00 65.69 195 ILE A O 1
ATOM 1532 N N . ILE A 1 196 ? 9.402 -1.351 -27.801 1.00 77.00 196 ILE A N 1
ATOM 1533 C CA . ILE A 1 196 ? 8.589 -0.203 -27.399 1.00 77.00 196 ILE A CA 1
ATOM 1534 C C . ILE A 1 196 ? 9.557 0.900 -26.957 1.00 77.00 196 ILE A C 1
ATOM 1536 O O . ILE A 1 196 ? 10.270 0.716 -25.970 1.00 77.00 196 ILE A O 1
ATOM 1540 N N . PRO A 1 197 ? 9.633 2.051 -27.645 1.00 80.12 197 PRO A N 1
ATOM 1541 C CA . PRO A 1 197 ? 10.569 3.097 -27.264 1.00 80.12 197 PRO A CA 1
ATOM 1542 C C . PRO A 1 197 ? 10.163 3.713 -25.922 1.00 80.12 197 PRO A C 1
ATOM 1544 O O . PRO A 1 197 ? 9.002 4.063 -25.710 1.00 80.12 197 PRO A O 1
ATOM 1547 N N . PHE A 1 198 ? 11.134 3.904 -25.027 1.00 85.81 198 PHE A N 1
ATOM 1548 C CA . PHE A 1 198 ? 10.918 4.597 -23.757 1.00 85.81 198 PHE A CA 1
ATOM 1549 C C . PHE A 1 198 ? 10.725 6.102 -23.998 1.00 85.81 198 PHE A C 1
ATOM 1551 O O . PHE A 1 198 ? 11.688 6.869 -24.033 1.00 85.81 198 PHE A O 1
ATOM 1558 N N . GLY A 1 199 ? 9.491 6.515 -24.283 1.00 85.88 199 GLY A N 1
ATOM 1559 C CA . GLY A 1 199 ? 9.140 7.891 -24.638 1.00 85.88 199 GLY A CA 1
ATOM 1560 C C . GLY A 1 199 ? 9.088 8.858 -23.451 1.00 85.88 199 GLY A C 1
ATOM 1561 O O . GLY A 1 199 ? 9.240 8.472 -22.294 1.00 85.88 199 GLY A O 1
ATOM 1562 N N . LEU A 1 200 ? 8.810 10.134 -23.742 1.00 88.19 200 LEU A N 1
ATOM 1563 C CA . LEU A 1 200 ? 8.661 11.178 -22.720 1.00 88.19 200 LEU A CA 1
ATOM 1564 C C . LEU A 1 200 ? 7.528 10.869 -21.727 1.00 88.19 200 LEU A C 1
ATOM 1566 O O . LEU A 1 200 ? 7.663 11.143 -20.540 1.00 88.19 200 LEU A O 1
ATOM 1570 N N . SER A 1 201 ? 6.430 10.276 -22.201 1.00 89.94 201 SER A N 1
ATOM 1571 C CA . SER A 1 201 ? 5.304 9.865 -21.357 1.00 89.94 201 SER A CA 1
ATOM 1572 C C . SER A 1 201 ? 5.680 8.745 -20.388 1.00 89.94 201 SER A C 1
ATOM 1574 O O . SER A 1 201 ? 5.315 8.825 -19.220 1.00 89.94 201 SER A O 1
ATOM 1576 N N . ALA A 1 202 ? 6.438 7.742 -20.847 1.00 90.94 202 ALA A N 1
ATOM 1577 C CA . ALA A 1 202 ? 6.947 6.667 -19.996 1.00 90.94 202 ALA A CA 1
ATOM 1578 C C . ALA A 1 202 ? 7.899 7.229 -18.931 1.00 90.94 202 ALA A C 1
ATOM 1580 O O . ALA A 1 202 ? 7.704 6.977 -17.750 1.00 90.94 202 ALA A O 1
ATOM 1581 N N . PHE A 1 203 ? 8.830 8.107 -19.322 1.00 93.00 203 PHE A N 1
ATOM 1582 C CA . PHE A 1 203 ? 9.706 8.799 -18.372 1.00 93.00 203 PHE A CA 1
ATOM 1583 C C . PHE A 1 203 ? 8.928 9.609 -17.326 1.00 93.00 203 PHE A C 1
ATOM 1585 O O . PHE A 1 203 ? 9.196 9.491 -16.133 1.00 93.00 203 PHE A O 1
ATOM 1592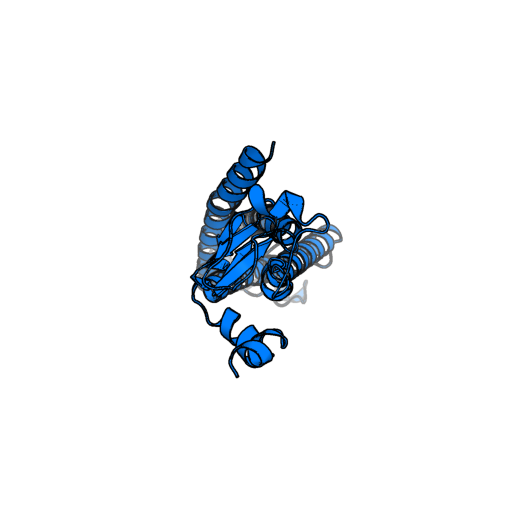 N N . ALA A 1 204 ? 7.943 10.406 -17.752 1.00 95.06 204 ALA A N 1
ATOM 1593 C CA . ALA A 1 204 ? 7.113 11.185 -16.839 1.00 95.06 204 ALA A CA 1
ATOM 1594 C C . ALA A 1 204 ? 6.302 10.287 -15.887 1.00 95.06 204 ALA A C 1
ATOM 1596 O O . ALA A 1 204 ? 6.190 10.602 -14.703 1.00 95.06 204 ALA A O 1
ATOM 1597 N N . ALA A 1 205 ? 5.778 9.159 -16.379 1.00 96.19 205 ALA A N 1
ATOM 1598 C CA . ALA A 1 205 ? 5.057 8.182 -15.568 1.00 96.19 205 ALA A CA 1
ATOM 1599 C C . ALA A 1 205 ? 5.970 7.501 -14.535 1.00 96.19 205 ALA A C 1
ATOM 1601 O O . ALA A 1 205 ? 5.608 7.462 -13.359 1.00 96.19 205 ALA A O 1
ATOM 1602 N N . SER A 1 206 ? 7.161 7.034 -14.932 1.00 96.38 206 SER A N 1
ATOM 1603 C CA . SER A 1 206 ? 8.148 6.437 -14.019 1.00 96.38 206 SER A CA 1
ATOM 1604 C C . SER A 1 206 ? 8.638 7.449 -12.981 1.00 96.38 206 SER A C 1
ATOM 1606 O O . SER A 1 206 ? 8.758 7.113 -11.806 1.00 96.38 206 SER A O 1
ATOM 1608 N N . LEU A 1 207 ? 8.855 8.711 -13.369 1.00 97.50 207 LEU A N 1
ATOM 1609 C CA . LEU A 1 207 ? 9.260 9.775 -12.447 1.00 97.50 207 LEU A CA 1
ATOM 1610 C C . LEU A 1 207 ? 8.154 10.112 -11.435 1.00 97.50 207 LEU A C 1
ATOM 1612 O O . LEU A 1 207 ? 8.421 10.259 -10.242 1.00 97.50 207 LEU A O 1
ATOM 1616 N N . PHE A 1 208 ? 6.905 10.203 -11.894 1.00 98.12 208 PHE A N 1
ATOM 1617 C CA . PHE A 1 208 ? 5.756 10.414 -11.016 1.00 98.12 208 PHE A CA 1
ATOM 1618 C C . PHE A 1 208 ? 5.565 9.238 -10.047 1.00 98.12 208 PHE A C 1
ATOM 1620 O O . PHE A 1 208 ? 5.411 9.448 -8.842 1.00 98.12 208 PHE A O 1
ATOM 1627 N N . ALA A 1 209 ? 5.643 8.001 -10.547 1.00 98.25 209 ALA A N 1
ATOM 1628 C CA . ALA A 1 209 ? 5.541 6.793 -9.734 1.00 98.25 209 ALA A CA 1
ATOM 1629 C C . ALA A 1 209 ? 6.693 6.676 -8.722 1.00 98.25 209 ALA A C 1
ATOM 1631 O O . ALA A 1 209 ? 6.457 6.285 -7.580 1.00 98.25 209 ALA A O 1
ATOM 1632 N N . LEU A 1 210 ? 7.911 7.092 -9.087 1.00 98.44 210 LEU A N 1
ATOM 1633 C CA . LEU A 1 210 ? 9.041 7.190 -8.164 1.00 98.44 210 LEU A CA 1
ATOM 1634 C C . LEU A 1 210 ? 8.756 8.179 -7.029 1.00 98.44 210 LEU A C 1
ATOM 1636 O O . LEU A 1 210 ? 8.979 7.851 -5.866 1.00 98.44 210 LEU A O 1
ATOM 1640 N N . GLY A 1 211 ? 8.211 9.358 -7.342 1.00 98.31 211 GLY A N 1
ATOM 1641 C CA . GLY A 1 211 ? 7.806 10.333 -6.327 1.00 98.31 211 GLY A CA 1
ATOM 1642 C C . GLY A 1 211 ? 6.779 9.762 -5.342 1.00 98.31 211 GLY A C 1
ATOM 1643 O O . GLY A 1 211 ? 6.944 9.889 -4.127 1.00 98.31 211 GLY A O 1
ATOM 1644 N N . LEU A 1 212 ? 5.755 9.066 -5.850 1.00 98.25 212 LEU A N 1
ATOM 1645 C CA . LEU A 1 212 ? 4.758 8.390 -5.014 1.00 98.25 212 LEU A CA 1
ATOM 1646 C C . LEU A 1 212 ? 5.370 7.268 -4.163 1.00 98.25 212 LEU A C 1
ATOM 1648 O O . LEU A 1 212 ? 5.032 7.144 -2.984 1.00 98.25 212 LEU A O 1
ATOM 1652 N N . ALA A 1 213 ? 6.270 6.464 -4.729 1.00 98.38 213 ALA A N 1
ATOM 1653 C CA . ALA A 1 213 ? 6.913 5.353 -4.036 1.00 98.38 213 ALA A CA 1
ATOM 1654 C C . ALA A 1 213 ? 7.838 5.837 -2.907 1.00 98.38 213 ALA A C 1
ATOM 1656 O O . ALA A 1 213 ? 7.751 5.332 -1.785 1.00 98.38 213 ALA A O 1
ATOM 1657 N N . LEU A 1 214 ? 8.658 6.863 -3.151 1.00 98.31 214 LEU A N 1
ATOM 1658 C CA . LEU A 1 214 ? 9.505 7.472 -2.120 1.00 98.31 214 LEU A CA 1
ATOM 1659 C C . LEU A 1 214 ? 8.662 8.134 -1.024 1.00 98.31 214 LEU A C 1
ATOM 1661 O O . LEU A 1 214 ? 8.898 7.899 0.162 1.00 98.31 214 LEU A O 1
ATOM 1665 N N . GLY A 1 215 ? 7.631 8.894 -1.407 1.00 97.62 215 GLY A N 1
ATOM 1666 C CA . GLY A 1 215 ? 6.708 9.515 -0.456 1.00 97.62 215 GLY A CA 1
ATOM 1667 C C . GLY A 1 215 ? 5.995 8.487 0.425 1.00 97.62 215 GLY A C 1
ATOM 1668 O O . GLY A 1 215 ? 5.934 8.651 1.642 1.00 97.62 215 GLY A O 1
ATOM 1669 N N . THR A 1 216 ? 5.524 7.387 -0.170 1.00 97.12 216 THR A N 1
ATOM 1670 C CA . THR A 1 216 ? 4.888 6.276 0.557 1.00 97.12 216 THR A CA 1
ATOM 1671 C C . THR A 1 216 ? 5.877 5.595 1.497 1.00 97.12 216 THR A C 1
ATOM 1673 O O . THR A 1 216 ? 5.543 5.356 2.653 1.00 97.12 216 THR A O 1
ATOM 1676 N N . THR A 1 217 ? 7.104 5.337 1.040 1.00 97.81 217 THR A N 1
ATOM 1677 C CA . THR A 1 217 ? 8.155 4.710 1.855 1.00 97.81 217 THR A CA 1
ATOM 1678 C C . THR A 1 217 ? 8.427 5.515 3.121 1.00 97.81 217 THR A C 1
ATOM 1680 O O . THR A 1 217 ? 8.448 4.952 4.213 1.00 97.81 217 THR A O 1
ATOM 1683 N N . ILE A 1 218 ? 8.575 6.835 2.989 1.00 97.69 218 ILE A N 1
ATOM 1684 C CA . ILE A 1 218 ? 8.842 7.723 4.123 1.00 97.69 218 ILE A CA 1
ATOM 1685 C C . ILE A 1 218 ? 7.606 7.822 5.021 1.00 97.69 218 ILE A C 1
ATOM 1687 O O . ILE A 1 218 ? 7.681 7.516 6.208 1.00 97.69 218 ILE A O 1
ATOM 1691 N N . ALA A 1 219 ? 6.454 8.212 4.471 1.00 96.38 219 ALA A N 1
ATOM 1692 C CA . ALA A 1 219 ? 5.263 8.488 5.269 1.00 96.38 219 ALA A CA 1
ATOM 1693 C C . ALA A 1 219 ? 4.722 7.230 5.966 1.00 96.38 219 ALA A C 1
ATOM 1695 O O . ALA A 1 219 ? 4.485 7.237 7.173 1.00 96.38 219 ALA A O 1
ATOM 1696 N N . VAL A 1 220 ? 4.548 6.134 5.223 1.00 96.50 220 VAL A N 1
ATOM 1697 C CA . VAL A 1 220 ? 4.018 4.875 5.766 1.00 96.50 220 VAL A CA 1
ATOM 1698 C C . VAL A 1 220 ? 5.065 4.178 6.636 1.00 96.50 220 VAL A C 1
ATOM 1700 O O . VAL A 1 220 ? 4.709 3.631 7.678 1.00 96.50 220 VAL A O 1
ATOM 1703 N N . GLY A 1 221 ? 6.353 4.272 6.288 1.00 95.69 221 GLY A N 1
ATOM 1704 C CA . GLY A 1 221 ? 7.445 3.756 7.118 1.00 95.69 221 GLY A CA 1
ATOM 1705 C C . GLY A 1 221 ? 7.536 4.452 8.478 1.00 95.69 221 GLY A C 1
ATOM 1706 O O . GLY A 1 221 ? 7.657 3.785 9.504 1.00 95.69 221 GLY A O 1
ATOM 1707 N N . MET A 1 222 ? 7.387 5.780 8.525 1.00 95.00 222 MET A N 1
ATOM 1708 C CA . MET A 1 222 ? 7.312 6.517 9.793 1.00 95.00 222 MET A CA 1
ATOM 1709 C C . MET A 1 222 ? 6.105 6.086 10.633 1.00 95.00 222 MET A C 1
ATOM 1711 O O . MET A 1 222 ? 6.242 5.882 11.839 1.00 95.00 222 MET A O 1
ATOM 1715 N N . LEU A 1 223 ? 4.934 5.902 10.008 1.00 93.00 223 LEU A N 1
ATOM 1716 C CA . LEU A 1 223 ? 3.746 5.396 10.703 1.00 93.00 223 LEU A CA 1
ATOM 1717 C C . LEU A 1 223 ? 3.976 3.996 11.280 1.00 93.00 223 LEU A C 1
ATOM 1719 O O . LEU A 1 223 ? 3.572 3.746 12.413 1.00 93.00 223 LEU A O 1
ATOM 1723 N N . PHE A 1 224 ? 4.646 3.108 10.539 1.00 94.62 224 PHE A N 1
ATOM 1724 C CA . PHE A 1 224 ? 5.014 1.781 11.029 1.00 94.62 224 PHE A CA 1
ATOM 1725 C C . PHE A 1 224 ? 5.900 1.866 12.276 1.00 94.62 224 PHE A C 1
ATOM 1727 O O . PHE A 1 224 ? 5.599 1.221 13.276 1.00 94.62 224 PHE A O 1
ATOM 1734 N N . ILE A 1 225 ? 6.944 2.701 12.254 1.00 94.06 225 ILE A N 1
ATOM 1735 C CA . ILE A 1 225 ? 7.855 2.865 13.396 1.00 94.06 225 ILE A CA 1
ATOM 1736 C C . ILE A 1 225 ? 7.093 3.367 14.623 1.00 94.06 225 ILE A C 1
ATOM 1738 O O . ILE A 1 225 ? 7.180 2.753 15.682 1.00 94.06 225 ILE A O 1
ATOM 1742 N N . ILE A 1 226 ? 6.283 4.421 14.475 1.00 91.00 226 ILE A N 1
ATOM 1743 C CA . ILE A 1 226 ? 5.459 4.957 15.571 1.00 91.00 226 ILE A CA 1
ATOM 1744 C C . ILE A 1 226 ? 4.543 3.863 16.135 1.00 91.00 226 ILE A C 1
ATOM 1746 O O . ILE A 1 226 ? 4.432 3.701 17.349 1.00 91.00 226 ILE A O 1
ATOM 1750 N N . GLN A 1 227 ? 3.914 3.080 15.258 1.00 87.38 227 GLN A N 1
ATOM 1751 C CA . GLN A 1 227 ? 3.051 1.979 15.662 1.00 87.38 227 GLN A CA 1
ATOM 1752 C C . GLN A 1 227 ? 3.782 0.786 16.266 1.00 87.38 227 GLN A C 1
ATOM 1754 O O . GLN A 1 227 ? 3.127 -0.011 16.910 1.00 87.38 227 GLN A O 1
ATOM 1759 N N . VAL A 1 228 ? 5.082 0.601 16.077 1.00 88.00 228 VAL A N 1
ATOM 1760 C CA . VAL A 1 228 ? 5.819 -0.462 16.777 1.00 88.00 228 VAL A CA 1
ATOM 1761 C C . VAL A 1 228 ? 6.335 0.060 18.116 1.00 88.00 228 VAL A C 1
ATOM 1763 O O . VAL A 1 228 ? 6.219 -0.626 19.128 1.00 88.00 228 VAL A O 1
ATOM 1766 N N . SER A 1 229 ? 6.818 1.303 18.154 1.00 87.00 229 SER A N 1
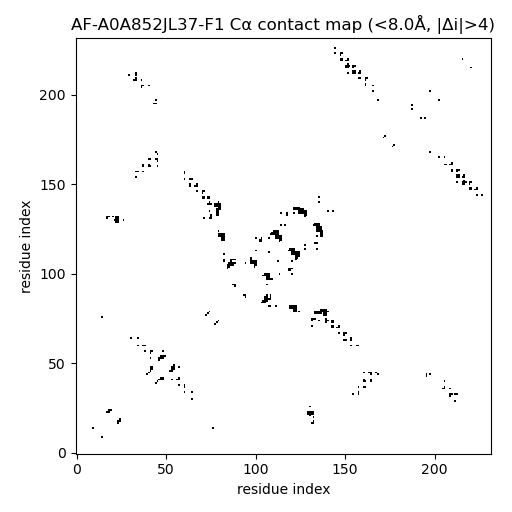ATOM 1767 C CA . SER A 1 229 ? 7.347 1.939 19.365 1.00 87.00 229 SER A CA 1
ATOM 1768 C C . SER A 1 229 ? 6.304 2.174 20.455 1.00 87.00 229 SER A C 1
ATOM 1770 O O . SER A 1 229 ? 6.657 2.195 21.622 1.00 87.00 229 SER A O 1
ATOM 1772 N N . LEU A 1 230 ? 5.027 2.354 20.109 1.00 79.06 230 LEU A N 1
ATOM 1773 C CA . LEU A 1 230 ? 3.956 2.478 21.109 1.00 79.06 230 LEU A CA 1
ATOM 1774 C C . LEU A 1 230 ? 3.556 1.134 21.747 1.00 79.06 230 LEU A C 1
ATOM 1776 O O . LEU A 1 230 ? 2.727 1.120 22.657 1.00 79.06 230 LEU A O 1
ATOM 1780 N N . TRP A 1 231 ? 4.088 0.015 21.247 1.00 67.00 231 TRP A N 1
ATOM 1781 C CA . TRP A 1 231 ? 3.696 -1.335 21.660 1.00 67.00 231 TRP A CA 1
ATOM 1782 C C . TRP A 1 231 ? 4.818 -2.153 22.300 1.00 67.00 231 TRP A C 1
ATOM 1784 O O . TRP A 1 231 ? 4.500 -3.128 22.986 1.00 67.00 231 TRP A O 1
ATOM 1794 N N . LEU A 1 232 ? 6.079 -1.790 22.053 1.00 59.75 232 LEU A N 1
ATOM 1795 C CA . LEU A 1 232 ? 7.249 -2.285 22.786 1.00 59.75 232 LEU A CA 1
ATOM 1796 C C . LEU A 1 232 ? 7.426 -1.487 24.080 1.00 59.75 232 LEU A C 1
ATOM 1798 O O . LEU A 1 232 ? 7.711 -2.134 25.110 1.00 59.75 232 LEU A O 1
#

Nearest PDB structures (foldseek):
  6bmn-assembly1_A  TM=6.770E-01  e=4.817E-09  Homo sapiens
  7khm-assembly1_B  TM=7.035E-01  e=2.264E-08  Homo sapiens
  6bms-assembly1_A  TM=6.852E-01  e=6.032E-08  Danio rerio
  8hf3-assembly1_A  TM=6.913E-01  e=2.835E-07  Homo sapiens
  6bms-assembly2_D  TM=6.746E-01  e=2.692E-07  Danio rerio

Solvent-accessible surface area (backbone atoms only — not comparable to full-atom values): 12565 Å² total; per-residue (Å²): 123,75,72,68,66,72,75,55,72,76,50,72,68,59,54,54,56,38,50,76,35,69,34,29,44,51,53,51,49,52,52,49,49,35,51,52,48,39,51,48,42,40,71,67,69,34,60,57,57,92,40,70,66,26,37,52,53,52,53,50,53,52,50,40,54,52,54,28,50,51,21,47,49,42,23,35,69,73,23,20,43,66,60,63,83,66,40,68,67,92,51,73,74,53,56,80,80,42,56,72,35,84,86,67,63,25,51,41,56,86,68,34,41,74,38,77,91,76,69,41,40,26,30,48,44,74,50,76,38,61,55,51,58,36,43,41,8,62,68,12,40,66,32,42,53,48,23,32,52,43,45,22,54,43,21,51,54,35,34,51,50,37,51,51,33,55,48,52,54,50,49,52,48,65,76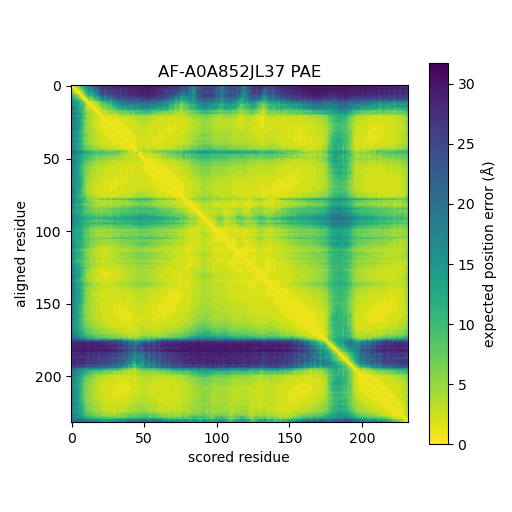,57,39,81,78,50,73,73,59,59,59,69,54,55,72,72,45,87,67,85,81,68,77,88,42,74,66,53,53,52,49,39,53,51,31,34,52,52,19,52,50,43,26,52,57,38,36,51,50,38,50,55,64,46,65,78,72,111

Sequence (232 aa):
RAAVAAMVGPGALQRARRLCHWGPAVALAVVAVCSATAMADAALWYWPLDTAGGSVNFVMLLNWTVMILYNYFSAMFVGPGYVPLGWTPEKSQDCMYLQYCKVCQSYKAPRSHHCRKCNRCVMKMDHHCPWINNCCGYQNHASFTLFLLLAPLGCIHASFIFIMTMYTQLYNRISFGWSSVKIDMSAAKRDPRPIIPFGLSAFAASLFALGLALGTTIAVGMLFIIQVSLWL

Foldseek 3Di:
DVVVVVVDDDPPVRLVVLCVQPLNVVVVVLLCLLLVLLLCLLDAQDDDCVDPVSVVLNVVSVVLSVLLVVLLVLLQPVAAAFDDQQDDDPDNVCQVVFDADPQSRHTADPCWDQDPQVSTIGAVWDAQDSNSNGTHHDRSVVSLLSSLVSLLVSLVSSLVSLVVRVVVLVCCPVVVHPVPVPDPVVVCVVDVDPNDRCDPVSNVSSVVSSVSSVVSNVPSVVVSVVVVVVPD

Radius of gyration: 24.65 Å; Cα contacts (8 Å, |Δi|>4): 287; chains: 1; bounding box: 63×27×80 Å

Mean predicted aligned error: 7.68 Å

Organism: Spizella passerina (NCBI:txid40210)

InterPro domains:
  IPR001594 Palmitoyltransferase, DHHC domain [PF01529] (97-230)
  IPR039859 Palmitoyltransferase PFA4/ZDHHC16/ZDHHC20/ERF2-like [PTHR12246] (14-230)

pLDDT: mean 87.01, std 15.82, range [36.53, 98.56]

Secondary structure (DSSP, 8-state):
-TTGGGSSPPPHHHHHTTTTSHHHHHHHHHHHHHHHHHHHHHHHTSS-TTSHHHHHHHHHHHHHHHHHHHHHHHHHHT-S-BPPTT---SSGGGGGGS-EETTTTEEPPTT-EEETTTTEEETT---EETTTTEE--TTTHHHHHHHHHHHHHHHHHHHHHHHHHHHHHHHHHHHH-GGGGTT-HHHHTT--S------HHHHHHHHHHHHHHHHHHHHHHHHHHHHHHTT-